Protein AF-A0A2P2C7N7-F1 (afdb_monomer_lite)

InterPro domains:
  IPR029058 Alpha/Beta hydrolase fold [G3DSA:3.40.50.1820] (1-76)
  IPR029058 Alpha/Beta hydrolase fold [SSF53474] (6-68)
  IPR040841 Luciferase domain [PF17648] (173-237)
  IPR048273 Luciferase [PTHR38695] (92-248)

Foldseek 3Di:
DPLAALFFQLPAEEEEAAPAAPVDPPVVVVVVVCSCQARNLHLYQYYYDHDYPDQDPVNVVVVVVLVVLLVVLCVPPNGDDTGAFPQQAQPLDPPRHQAFDDDDFFDWDSDPVIFGQDLQADPVLLVVLVVLLCPPPQWDWDDDPPHDPPKIWIAGPAADPDCLLAPDSVRRTAKIADDRNGRKMWGFAPSNVSSSCRSRRQWHANSCDSRNGPSRTIIGHHAHDPVNSSSVSSVSVRSVCSGRVVPDDD

Structure (mmCIF, N/CA/C/O backbone):
data_AF-A0A2P2C7N7-F1
#
_entry.id   AF-A0A2P2C7N7-F1
#
loop_
_atom_site.group_PDB
_atom_site.id
_atom_site.type_symbol
_atom_site.label_atom_id
_atom_site.label_alt_id
_atom_site.label_comp_id
_atom_site.label_asym_id
_atom_site.label_entity_id
_atom_site.label_seq_id
_atom_site.pdbx_PDB_ins_code
_atom_site.Cartn_x
_atom_site.Cartn_y
_atom_site.Cartn_z
_atom_site.occupancy
_atom_site.B_iso_or_equiv
_atom_site.auth_seq_id
_atom_site.auth_comp_id
_atom_site.auth_asym_id
_atom_site.auth_atom_id
_atom_site.pdbx_PDB_model_num
ATOM 1 N N . MET A 1 1 ? 11.571 -20.506 -10.325 1.00 50.25 1 MET A N 1
ATOM 2 C CA . MET A 1 1 ? 10.974 -20.258 -8.997 1.00 50.25 1 MET A CA 1
ATOM 3 C C . MET A 1 1 ? 9.472 -20.392 -9.141 1.00 50.25 1 MET A C 1
ATOM 5 O O . MET A 1 1 ? 8.979 -19.940 -10.173 1.00 50.25 1 MET A O 1
ATOM 9 N N . PRO A 1 2 ? 8.756 -21.026 -8.198 1.00 57.78 2 PRO A N 1
ATOM 10 C CA . PRO A 1 2 ? 7.305 -20.891 -8.152 1.00 57.78 2 PRO A CA 1
ATOM 11 C C . PRO A 1 2 ? 6.973 -19.392 -8.137 1.00 57.78 2 PRO A C 1
ATOM 13 O O . PRO A 1 2 ? 7.666 -18.614 -7.487 1.00 57.78 2 PRO A O 1
ATOM 16 N N . THR A 1 3 ? 6.004 -18.969 -8.938 1.00 75.00 3 THR A N 1
ATOM 17 C CA . THR A 1 3 ? 5.521 -17.579 -8.985 1.00 75.00 3 THR A CA 1
ATOM 18 C C . THR A 1 3 ? 4.191 -17.492 -8.248 1.00 75.00 3 THR A C 1
ATOM 20 O O . THR A 1 3 ? 3.218 -16.926 -8.750 1.00 75.00 3 THR A O 1
ATOM 23 N N . GLU 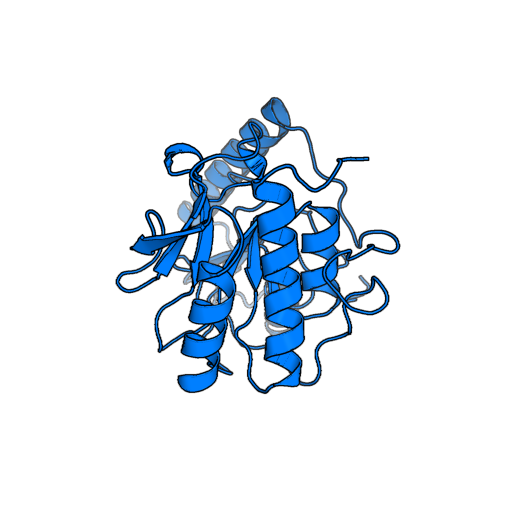A 1 4 ? 4.122 -18.160 -7.096 1.00 83.50 4 GLU A N 1
ATOM 24 C CA . GLU A 1 4 ? 2.922 -18.204 -6.273 1.00 83.50 4 GLU A CA 1
ATOM 25 C C . GLU A 1 4 ? 2.705 -16.860 -5.581 1.00 83.50 4 GLU A C 1
ATOM 27 O O . GLU A 1 4 ? 3.635 -16.092 -5.321 1.00 83.50 4 GLU A O 1
ATOM 32 N N . ARG A 1 5 ? 1.442 -16.550 -5.300 1.00 86.88 5 ARG A N 1
ATOM 33 C CA . ARG A 1 5 ? 1.078 -15.254 -4.740 1.00 86.88 5 ARG A CA 1
ATOM 34 C C . ARG A 1 5 ? 1.599 -15.114 -3.305 1.00 86.88 5 ARG A C 1
ATOM 36 O O . ARG A 1 5 ? 1.457 -16.028 -2.500 1.00 86.88 5 ARG A O 1
ATOM 43 N N . GLY A 1 6 ? 2.165 -13.956 -2.975 1.00 88.44 6 GLY A N 1
ATOM 44 C CA . GLY A 1 6 ? 2.629 -13.618 -1.625 1.00 88.44 6 GLY A CA 1
ATOM 45 C C . GLY A 1 6 ? 3.916 -14.324 -1.186 1.00 88.44 6 GLY A C 1
ATOM 46 O O . GLY A 1 6 ? 4.309 -14.207 -0.026 1.00 88.44 6 GLY A O 1
ATOM 47 N N . GLN A 1 7 ? 4.600 -15.044 -2.079 1.00 91.12 7 GLN A N 1
ATOM 48 C CA . GLN A 1 7 ? 5.797 -15.807 -1.718 1.00 91.12 7 GLN A CA 1
ATOM 49 C C . GLN A 1 7 ? 6.972 -14.926 -1.264 1.00 91.12 7 GLN A C 1
ATOM 51 O O . GLN A 1 7 ? 7.828 -15.394 -0.516 1.00 91.12 7 GLN A O 1
ATOM 56 N N . LEU A 1 8 ? 7.007 -13.660 -1.686 1.00 94.69 8 LEU A N 1
ATOM 57 C CA . LEU A 1 8 ? 8.012 -12.672 -1.286 1.00 94.69 8 LEU A CA 1
ATOM 58 C C . LEU A 1 8 ? 7.443 -11.627 -0.313 1.00 94.69 8 LEU A C 1
ATOM 60 O O . LEU A 1 8 ? 8.024 -10.555 -0.149 1.00 94.69 8 LEU A O 1
ATOM 64 N N . ALA A 1 9 ? 6.317 -11.918 0.346 1.00 93.44 9 ALA A N 1
ATOM 65 C CA . ALA A 1 9 ? 5.764 -11.026 1.358 1.00 93.44 9 ALA A CA 1
ATOM 66 C C . ALA A 1 9 ? 6.809 -10.681 2.431 1.00 93.44 9 ALA A C 1
ATOM 68 O O . ALA A 1 9 ? 7.601 -11.535 2.837 1.00 93.44 9 ALA A O 1
ATOM 69 N N . ASN A 1 10 ? 6.820 -9.420 2.871 1.00 93.44 10 ASN A N 1
ATOM 70 C CA . ASN A 1 10 ? 7.780 -8.869 3.839 1.00 93.44 10 ASN A CA 1
ATOM 71 C C . ASN A 1 10 ? 9.263 -8.957 3.431 1.00 93.44 10 ASN A C 1
ATOM 73 O O . ASN A 1 10 ? 10.132 -8.706 4.267 1.00 93.44 10 ASN A O 1
ATOM 77 N N . LEU A 1 11 ? 9.573 -9.288 2.173 1.00 95.94 11 LEU A N 1
ATOM 78 C CA . LEU A 1 11 ? 10.929 -9.250 1.633 1.00 95.94 11 LEU A CA 1
ATOM 79 C C . LEU A 1 11 ? 11.073 -8.038 0.709 1.00 95.94 11 LEU A C 1
ATOM 81 O O . LEU A 1 11 ? 10.625 -8.112 -0.436 1.00 95.94 11 LEU A O 1
ATOM 85 N N . PRO A 1 12 ? 11.677 -6.926 1.166 1.00 97.56 12 PRO A N 1
ATOM 86 C CA . PRO A 1 12 ? 11.924 -5.794 0.292 1.00 97.56 12 PRO A CA 1
ATOM 87 C C . PRO A 1 12 ? 12.829 -6.165 -0.880 1.00 97.56 12 PRO A C 1
ATOM 89 O O . PRO A 1 12 ? 13.855 -6.822 -0.693 1.00 97.56 12 PRO A O 1
ATOM 92 N N . VAL A 1 13 ? 12.469 -5.704 -2.075 1.00 98.00 13 VAL A N 1
ATOM 93 C CA . VAL A 1 13 ? 13.192 -5.973 -3.322 1.00 98.00 13 VAL A CA 1
ATOM 94 C C . VAL A 1 13 ? 13.498 -4.658 -4.031 1.00 98.00 13 VAL A C 1
ATOM 96 O O . VAL A 1 13 ? 12.669 -3.750 -4.069 1.00 98.00 13 VAL A O 1
ATOM 99 N N . PHE A 1 14 ? 14.688 -4.574 -4.616 1.00 98.19 14 PHE A N 1
ATOM 100 C CA . PHE A 1 14 ? 15.034 -3.559 -5.601 1.00 98.19 14 PHE A CA 1
ATOM 101 C C . PHE A 1 14 ? 15.128 -4.221 -6.978 1.00 98.19 14 PHE A C 1
ATOM 103 O O . PHE A 1 14 ? 15.785 -5.254 -7.119 1.00 98.19 14 PHE A O 1
ATOM 110 N N . VAL A 1 15 ? 14.480 -3.644 -7.988 1.00 97.50 15 VAL A N 1
ATOM 111 C CA . VAL A 1 15 ? 14.564 -4.113 -9.377 1.00 97.50 15 VAL A CA 1
ATOM 112 C C . VAL A 1 15 ? 14.801 -2.941 -10.320 1.00 97.50 15 VAL A C 1
ATOM 114 O O . VAL A 1 15 ? 14.087 -1.944 -10.277 1.00 97.50 15 VAL A O 1
ATOM 117 N N . ALA A 1 16 ? 15.783 -3.081 -11.207 1.00 96.25 16 ALA A N 1
ATOM 118 C CA . ALA A 1 16 ? 16.066 -2.119 -12.263 1.00 96.25 16 ALA A CA 1
ATOM 119 C C . ALA A 1 16 ? 16.098 -2.824 -13.623 1.00 96.25 16 ALA A C 1
ATOM 121 O O . ALA A 1 16 ? 16.632 -3.929 -13.736 1.00 96.25 16 ALA A O 1
ATOM 122 N N . GLN A 1 17 ? 15.515 -2.197 -14.646 1.00 95.50 17 GLN A N 1
ATOM 123 C CA . GLN A 1 17 ? 15.512 -2.696 -16.024 1.00 95.50 17 GLN A CA 1
ATOM 124 C C . GLN A 1 17 ? 15.821 -1.570 -17.019 1.00 95.50 17 GLN A C 1
ATOM 126 O O . GLN A 1 17 ? 15.301 -0.462 -16.886 1.00 95.50 17 GLN A O 1
ATOM 131 N N . GLY A 1 18 ? 16.639 -1.866 -18.032 1.00 94.62 18 GLY A N 1
ATOM 132 C CA . GLY A 1 18 ? 16.812 -1.006 -19.205 1.00 94.62 18 GLY A CA 1
ATOM 133 C C . GLY A 1 18 ? 15.747 -1.308 -20.261 1.00 94.62 18 GLY A C 1
ATOM 134 O O . GLY A 1 18 ? 15.494 -2.474 -20.566 1.00 94.62 18 GLY A O 1
ATOM 135 N N . ASP A 1 19 ? 15.112 -0.281 -20.827 1.00 91.12 19 ASP A N 1
ATOM 136 C CA . ASP A 1 19 ? 14.004 -0.469 -21.782 1.00 91.12 19 ASP A CA 1
ATOM 137 C C . ASP A 1 19 ? 14.443 -1.086 -23.125 1.00 91.12 19 ASP A C 1
ATOM 139 O O . ASP A 1 19 ? 13.667 -1.788 -23.772 1.00 91.12 19 ASP A O 1
ATOM 143 N N . GLY A 1 20 ? 15.693 -0.857 -23.525 1.00 92.69 20 GLY A N 1
ATOM 144 C CA . GLY A 1 20 ? 16.347 -1.402 -24.717 1.00 92.69 20 GLY A CA 1
ATOM 145 C C . GLY A 1 20 ? 17.310 -2.553 -24.418 1.00 92.69 20 GLY A C 1
ATOM 146 O O . GLY A 1 20 ? 18.262 -2.767 -25.170 1.00 92.69 20 GLY A O 1
ATOM 147 N N . ASP A 1 21 ? 17.134 -3.265 -23.299 1.00 94.06 21 ASP A N 1
ATOM 148 C CA . ASP A 1 21 ? 17.899 -4.487 -23.046 1.00 94.06 21 ASP A CA 1
ATOM 149 C C . ASP A 1 21 ? 17.463 -5.574 -24.043 1.00 94.06 21 ASP A C 1
ATOM 151 O O . ASP A 1 21 ? 16.308 -6.003 -24.078 1.00 94.06 21 ASP A O 1
ATOM 155 N N . HIS A 1 22 ? 18.408 -5.990 -24.885 1.00 93.50 22 HIS A N 1
ATOM 156 C CA . HIS A 1 22 ? 18.244 -7.069 -25.860 1.00 93.50 22 HIS A CA 1
ATOM 157 C C . HIS A 1 22 ? 19.109 -8.295 -25.533 1.00 93.50 22 HIS A C 1
ATOM 159 O O . HIS A 1 22 ? 19.109 -9.264 -26.290 1.00 93.50 22 HIS A O 1
ATOM 165 N N . VAL A 1 23 ? 19.856 -8.254 -24.426 1.00 97.00 23 VAL A N 1
ATOM 166 C CA . VAL A 1 23 ? 20.654 -9.380 -23.928 1.00 97.00 23 VAL A CA 1
ATOM 167 C C . VAL A 1 23 ? 19.755 -10.329 -23.143 1.00 97.00 23 VAL A C 1
ATOM 169 O O . VAL A 1 23 ? 19.813 -11.542 -23.346 1.00 97.00 23 VAL A O 1
ATOM 172 N N . ILE A 1 24 ? 18.891 -9.788 -22.278 1.00 94.12 24 ILE A N 1
ATOM 173 C CA . ILE A 1 24 ? 17.856 -10.570 -21.597 1.00 94.12 24 ILE A CA 1
ATOM 174 C C . ILE A 1 24 ? 16.578 -10.550 -22.451 1.00 94.12 24 ILE A C 1
ATOM 176 O O . ILE A 1 24 ? 16.119 -9.473 -22.830 1.00 94.12 24 ILE A O 1
ATOM 180 N N . PRO A 1 25 ? 15.947 -11.708 -22.733 1.00 95.12 25 PRO A N 1
ATOM 181 C CA . PRO A 1 25 ? 14.667 -11.747 -23.432 1.00 95.12 25 PRO A CA 1
ATOM 182 C C . PRO A 1 25 ? 13.610 -10.854 -22.767 1.00 95.12 25 PRO A C 1
ATOM 184 O O . PRO A 1 25 ? 13.342 -10.987 -21.569 1.00 95.12 25 PRO A O 1
ATOM 187 N N . ARG A 1 26 ? 12.963 -9.982 -23.556 1.00 93.38 26 ARG A N 1
ATOM 188 C CA . ARG A 1 26 ? 11.938 -9.027 -23.084 1.00 93.38 26 ARG A CA 1
ATOM 189 C C . ARG A 1 26 ? 10.829 -9.707 -22.279 1.00 93.38 26 ARG A C 1
ATOM 191 O O . ARG A 1 26 ? 10.439 -9.205 -21.231 1.00 93.38 26 ARG A O 1
ATOM 198 N N . GLU A 1 27 ? 10.411 -10.900 -22.697 1.00 95.12 27 GLU A N 1
ATOM 199 C CA . GLU A 1 27 ? 9.411 -11.706 -21.989 1.00 95.12 27 GLU A CA 1
ATOM 200 C C . GLU A 1 27 ? 9.820 -12.073 -20.550 1.00 95.12 27 GLU A C 1
ATOM 202 O O . GLU A 1 27 ? 8.973 -12.127 -19.661 1.00 95.12 27 GLU A O 1
ATOM 207 N N . LEU A 1 28 ? 11.110 -12.304 -20.283 1.00 94.81 28 LEU A N 1
ATOM 208 C CA . LEU A 1 28 ? 11.602 -12.623 -18.941 1.00 94.81 28 LEU A CA 1
ATOM 209 C C . LEU A 1 28 ? 11.685 -11.369 -18.071 1.00 94.81 28 LEU A C 1
ATOM 211 O O . LEU A 1 28 ? 11.365 -11.428 -16.879 1.00 94.81 28 LEU A O 1
ATOM 215 N N . LEU A 1 29 ? 12.075 -10.240 -18.671 1.00 95.00 29 LEU A N 1
ATOM 216 C CA . LEU A 1 29 ? 12.072 -8.939 -18.008 1.00 95.00 29 LEU A CA 1
ATOM 217 C C . LEU A 1 29 ? 10.648 -8.554 -17.592 1.00 95.00 29 LEU A C 1
ATOM 219 O O . LEU A 1 29 ? 10.429 -8.255 -16.418 1.00 95.00 29 LEU A O 1
ATOM 223 N N . ASP A 1 30 ? 9.675 -8.644 -18.503 1.00 95.00 30 ASP A N 1
ATOM 224 C CA . ASP A 1 30 ? 8.268 -8.335 -18.215 1.00 95.00 30 ASP A CA 1
ATOM 225 C C . ASP A 1 30 ? 7.679 -9.269 -17.163 1.00 95.00 30 ASP A C 1
ATOM 227 O O . ASP A 1 30 ? 7.128 -8.806 -16.170 1.00 95.00 30 ASP A O 1
ATOM 231 N N . ARG A 1 31 ? 7.889 -10.584 -17.288 1.00 95.44 31 ARG A N 1
ATOM 232 C CA . ARG A 1 31 ? 7.395 -11.536 -16.283 1.00 95.44 31 ARG A CA 1
ATOM 233 C C . ARG A 1 31 ? 7.953 -11.272 -14.888 1.00 95.44 31 ARG A C 1
ATOM 235 O O . ARG A 1 31 ? 7.227 -11.415 -13.907 1.00 95.44 31 ARG A O 1
ATOM 242 N N . THR A 1 32 ? 9.234 -10.921 -14.784 1.00 95.50 32 THR A N 1
ATOM 243 C CA . THR A 1 32 ? 9.860 -10.591 -13.494 1.00 95.50 32 THR A CA 1
ATOM 244 C C . THR A 1 32 ? 9.288 -9.295 -12.934 1.00 95.50 32 THR A C 1
ATOM 246 O O . THR A 1 32 ? 8.953 -9.232 -11.752 1.00 95.50 32 THR A O 1
ATOM 249 N N . TRP A 1 33 ? 9.140 -8.285 -13.791 1.00 96.25 33 TRP A N 1
ATOM 250 C CA . TRP A 1 33 ? 8.572 -6.985 -13.451 1.00 96.25 33 TRP A CA 1
ATOM 251 C C . TRP A 1 33 ? 7.144 -7.121 -12.912 1.00 96.25 33 TRP A C 1
ATOM 253 O O . TRP A 1 33 ? 6.867 -6.701 -11.789 1.00 96.25 33 TRP A O 1
ATOM 263 N N . ASP A 1 34 ? 6.274 -7.799 -13.659 1.00 94.94 34 ASP A N 1
ATOM 264 C CA . ASP A 1 34 ? 4.867 -8.001 -13.311 1.00 94.94 34 ASP A CA 1
ATOM 265 C C . ASP A 1 34 ? 4.702 -8.849 -12.048 1.00 94.94 34 ASP A C 1
ATOM 267 O O . ASP A 1 34 ? 3.822 -8.600 -11.221 1.00 94.94 34 ASP A O 1
ATOM 271 N N . TYR A 1 35 ? 5.564 -9.850 -11.858 1.00 95.69 35 TYR A N 1
ATOM 272 C CA . TYR A 1 35 ? 5.542 -10.658 -10.647 1.00 95.69 35 TYR A CA 1
ATOM 273 C C . TYR A 1 35 ? 5.940 -9.837 -9.415 1.00 95.69 35 TYR A C 1
ATOM 275 O O . TYR A 1 35 ? 5.206 -9.835 -8.422 1.00 95.69 35 TYR A O 1
ATOM 283 N N . LEU A 1 36 ? 7.065 -9.115 -9.471 1.00 96.62 36 LEU A N 1
ATOM 284 C CA . LEU A 1 36 ? 7.557 -8.312 -8.347 1.00 96.62 36 LEU A CA 1
ATOM 285 C C . LEU A 1 36 ? 6.589 -7.180 -7.989 1.00 96.62 36 LEU A C 1
ATOM 287 O O . LEU A 1 36 ? 6.270 -6.995 -6.817 1.00 96.62 36 LEU A O 1
ATOM 291 N N . LEU A 1 37 ? 6.043 -6.493 -8.992 1.00 95.19 37 LEU A N 1
ATOM 292 C CA . LEU A 1 37 ? 5.087 -5.404 -8.797 1.00 95.19 37 LEU A CA 1
ATOM 293 C C . LEU A 1 37 ? 3.633 -5.867 -8.643 1.00 95.19 37 LEU A C 1
ATOM 295 O O . LEU A 1 37 ? 2.740 -5.039 -8.516 1.00 95.19 37 LEU A O 1
ATOM 299 N N . GLY A 1 38 ? 3.366 -7.165 -8.640 1.00 93.06 38 GLY A N 1
ATOM 300 C CA . GLY A 1 38 ? 2.012 -7.688 -8.527 1.00 93.06 38 GLY A CA 1
ATOM 301 C C . GLY A 1 38 ? 1.945 -8.822 -7.525 1.00 93.06 38 GLY A C 1
ATOM 302 O O . GLY A 1 38 ? 1.868 -8.617 -6.314 1.00 93.06 38 GLY A O 1
ATOM 303 N N . ALA A 1 39 ? 1.937 -10.045 -8.047 1.00 92.31 39 ALA A N 1
ATOM 304 C CA . ALA A 1 39 ? 1.582 -11.227 -7.274 1.00 92.31 39 ALA A CA 1
ATOM 305 C C . ALA A 1 39 ? 2.595 -11.597 -6.178 1.00 92.31 39 ALA A C 1
ATOM 307 O O . ALA A 1 39 ? 2.207 -12.280 -5.235 1.00 92.31 39 ALA A O 1
ATOM 308 N N . SER A 1 40 ? 3.858 -11.171 -6.257 1.00 94.81 40 SER A N 1
ATOM 309 C CA . SER A 1 40 ? 4.901 -11.615 -5.320 1.00 94.81 40 SER A CA 1
ATOM 310 C C . SER A 1 40 ? 4.643 -11.223 -3.861 1.00 94.81 40 SER A C 1
ATOM 312 O O . SER A 1 40 ? 5.079 -11.932 -2.954 1.00 94.81 40 SER A O 1
ATOM 314 N N . GLY A 1 41 ? 3.942 -10.108 -3.627 1.00 94.62 41 GLY A N 1
ATOM 315 C CA . GLY A 1 41 ? 3.792 -9.499 -2.304 1.00 94.62 41 GLY A CA 1
ATOM 316 C C . GLY A 1 41 ? 5.048 -8.788 -1.784 1.00 94.62 41 GLY A C 1
ATOM 317 O O . GLY A 1 41 ? 5.052 -8.379 -0.627 1.00 94.62 41 GLY A O 1
ATOM 318 N N . ALA A 1 42 ? 6.102 -8.633 -2.592 1.00 96.75 42 ALA A N 1
ATOM 319 C CA . ALA A 1 42 ? 7.314 -7.921 -2.192 1.00 96.75 42 ALA A CA 1
ATOM 320 C C . ALA A 1 42 ? 7.097 -6.394 -2.146 1.00 96.75 42 ALA A C 1
ATOM 322 O O . ALA A 1 42 ? 6.596 -5.822 -3.123 1.00 96.75 42 ALA A O 1
ATOM 323 N N . PRO A 1 43 ? 7.544 -5.699 -1.080 1.00 97.44 43 PRO A N 1
ATOM 324 C CA . PRO A 1 43 ? 7.779 -4.257 -1.108 1.00 97.44 43 PRO A CA 1
ATOM 325 C C . PRO A 1 43 ? 8.865 -3.939 -2.143 1.00 97.44 43 PRO A C 1
ATOM 327 O O . PRO A 1 43 ? 10.059 -4.092 -1.882 1.00 97.44 43 PRO A O 1
ATOM 330 N N . THR A 1 44 ? 8.450 -3.576 -3.355 1.00 98.12 44 THR A N 1
ATOM 331 C CA . THR A 1 44 ? 9.362 -3.474 -4.500 1.00 98.12 44 THR A CA 1
ATOM 332 C C . THR A 1 44 ? 9.623 -2.021 -4.856 1.00 98.12 44 THR A C 1
ATOM 334 O O . THR A 1 44 ? 8.717 -1.336 -5.327 1.00 98.12 44 THR A O 1
ATOM 337 N N . VAL A 1 45 ? 10.868 -1.574 -4.690 1.00 97.94 45 VAL A N 1
ATOM 338 C CA . VAL A 1 45 ? 11.368 -0.348 -5.322 1.00 97.94 45 VAL A CA 1
ATOM 339 C C . VAL A 1 45 ? 11.809 -0.713 -6.733 1.00 97.94 45 VAL A C 1
ATOM 341 O O . VAL A 1 45 ? 12.658 -1.585 -6.917 1.00 97.94 45 VAL A O 1
ATOM 344 N N . ALA A 1 46 ? 11.185 -0.087 -7.725 1.00 96.69 46 ALA A N 1
ATOM 345 C CA . ALA A 1 46 ? 11.382 -0.421 -9.124 1.00 96.69 46 ALA A CA 1
ATOM 346 C C . ALA A 1 46 ? 11.875 0.782 -9.924 1.00 96.69 46 ALA A C 1
ATOM 348 O O . ALA A 1 46 ? 11.476 1.917 -9.673 1.00 96.69 46 ALA A O 1
ATOM 349 N N . GLN A 1 47 ? 12.717 0.506 -10.914 1.00 94.88 47 GLN A N 1
ATOM 350 C CA . GLN A 1 47 ? 13.284 1.507 -11.799 1.00 94.88 47 GLN A CA 1
ATOM 351 C C . GLN A 1 47 ? 13.294 1.002 -13.243 1.00 94.88 47 GLN A C 1
ATOM 353 O O . GLN A 1 47 ? 13.724 -0.119 -13.524 1.00 94.88 47 GLN A O 1
ATOM 358 N N . ARG A 1 48 ? 12.857 1.858 -14.166 1.00 92.44 48 ARG A N 1
ATOM 359 C CA . ARG A 1 48 ? 13.076 1.697 -15.606 1.00 92.44 48 ARG A CA 1
ATOM 360 C C . ARG A 1 48 ? 13.816 2.906 -16.138 1.00 92.44 48 ARG A C 1
ATOM 362 O O . ARG A 1 48 ? 13.509 4.030 -15.744 1.00 92.44 48 ARG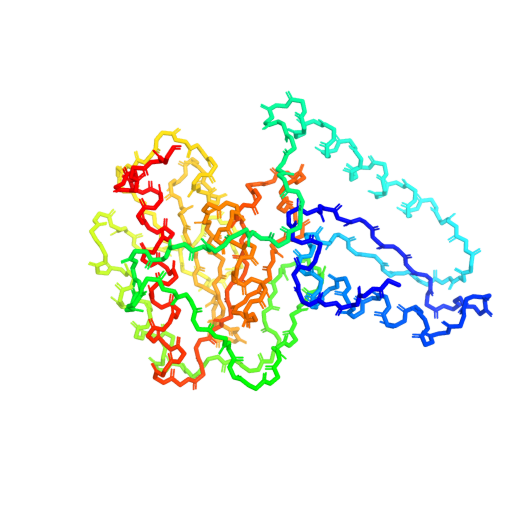 A O 1
ATOM 369 N N . GLN A 1 49 ? 14.797 2.660 -16.995 1.00 88.88 49 GLN A N 1
ATOM 370 C CA . GLN A 1 49 ? 15.570 3.719 -17.629 1.00 88.88 49 GLN A CA 1
ATOM 371 C C . GLN A 1 49 ? 15.741 3.466 -19.129 1.00 88.88 49 GLN A C 1
ATOM 373 O O . GLN A 1 49 ? 15.874 2.309 -19.549 1.00 88.88 49 GLN A O 1
ATOM 378 N N . PRO A 1 50 ? 15.857 4.541 -19.931 1.00 86.44 50 PRO A N 1
ATOM 379 C CA . PRO A 1 50 ? 16.392 4.438 -21.279 1.00 86.44 50 PRO A CA 1
ATOM 380 C C . PRO A 1 50 ? 17.797 3.823 -21.246 1.00 86.44 50 PRO A C 1
ATOM 382 O O . PRO A 1 50 ? 18.642 4.216 -20.444 1.00 86.44 50 PRO A O 1
ATOM 385 N N . GLY A 1 51 ? 18.068 2.864 -22.128 1.00 86.38 51 GLY A N 1
ATOM 386 C CA . GLY A 1 51 ? 19.341 2.141 -22.150 1.00 86.38 51 GLY A CA 1
ATOM 387 C C . GLY A 1 51 ? 19.150 0.652 -22.393 1.00 86.38 51 GLY A C 1
ATOM 388 O O . GLY A 1 51 ? 18.038 0.212 -22.649 1.00 86.38 51 GLY A O 1
ATOM 389 N N . GLY A 1 52 ? 20.235 -0.114 -22.339 1.00 90.75 52 GLY A N 1
ATOM 390 C CA . GLY A 1 52 ? 20.246 -1.548 -22.597 1.00 90.75 52 GLY A CA 1
ATOM 391 C C . GLY A 1 52 ? 20.746 -2.332 -21.391 1.00 90.75 52 GLY A C 1
ATOM 392 O O . GLY A 1 52 ? 20.349 -2.080 -20.256 1.00 90.75 52 GLY A O 1
ATOM 393 N N . HIS A 1 53 ? 21.646 -3.276 -21.645 1.00 94.00 53 HIS A N 1
ATOM 394 C CA . HIS A 1 53 ? 22.189 -4.187 -20.645 1.00 94.00 53 HIS A CA 1
ATOM 395 C C . HIS A 1 53 ? 23.376 -3.581 -19.869 1.00 94.00 53 HIS A C 1
ATOM 397 O O . HIS A 1 53 ? 24.507 -4.063 -19.957 1.00 94.00 53 HIS A O 1
ATOM 403 N N . GLN A 1 54 ? 23.142 -2.490 -19.134 1.00 92.88 54 GLN A N 1
ATOM 404 C CA . GLN A 1 54 ? 24.172 -1.821 -18.331 1.00 92.88 54 GLN A CA 1
ATOM 405 C C . GLN A 1 54 ? 23.642 -1.284 -16.996 1.00 92.88 54 GLN A C 1
ATOM 407 O O . GLN A 1 54 ? 22.458 -0.987 -16.855 1.00 92.88 54 GLN A O 1
ATOM 412 N N . LEU A 1 55 ? 24.548 -1.079 -16.034 1.00 93.56 55 LEU A N 1
ATOM 413 C CA . LEU A 1 55 ? 24.281 -0.291 -14.830 1.00 93.56 55 LEU A CA 1
ATOM 414 C C . LEU A 1 55 ? 24.682 1.165 -15.085 1.00 93.56 55 LEU A C 1
ATOM 416 O O . LEU A 1 55 ? 25.864 1.473 -15.234 1.00 93.56 55 LEU A O 1
ATOM 420 N N . THR A 1 56 ? 23.698 2.057 -15.159 1.00 93.88 56 THR A N 1
ATOM 421 C CA . THR A 1 56 ? 23.934 3.504 -15.247 1.00 93.88 56 THR A CA 1
ATOM 422 C C . THR A 1 56 ? 24.346 4.059 -13.881 1.00 93.88 56 THR A C 1
ATOM 424 O O . THR A 1 56 ? 24.101 3.433 -12.847 1.00 93.88 56 THR A O 1
ATOM 427 N N . ALA A 1 57 ? 24.957 5.248 -13.864 1.00 94.31 57 ALA A N 1
ATOM 428 C CA . ALA A 1 57 ? 25.288 5.934 -12.613 1.00 94.31 57 ALA A CA 1
ATOM 429 C C . ALA A 1 57 ? 24.041 6.134 -11.734 1.00 94.31 57 ALA A C 1
ATOM 431 O O . ALA A 1 57 ? 24.094 5.861 -10.538 1.00 94.31 57 ALA A O 1
ATOM 432 N N . ASP A 1 58 ? 22.913 6.501 -12.345 1.00 93.56 58 ASP A N 1
ATOM 433 C CA . ASP A 1 58 ? 21.632 6.692 -11.661 1.00 93.56 58 ASP A CA 1
ATOM 434 C C . ASP A 1 58 ? 21.118 5.390 -11.030 1.00 93.56 58 ASP A C 1
ATOM 436 O O . ASP A 1 58 ? 20.702 5.388 -9.875 1.00 93.56 58 ASP A O 1
ATOM 440 N N . THR A 1 59 ? 21.199 4.254 -11.737 1.00 95.31 59 THR A N 1
ATOM 441 C CA . THR A 1 59 ? 20.807 2.949 -11.170 1.00 95.31 59 THR A CA 1
ATOM 442 C C . THR A 1 59 ? 21.696 2.558 -9.993 1.00 95.31 59 THR A C 1
ATOM 444 O O . THR A 1 59 ? 21.210 2.055 -8.981 1.00 95.31 59 THR A O 1
ATOM 447 N N . VAL A 1 60 ? 23.009 2.788 -10.103 1.00 96.69 60 VAL A N 1
ATOM 448 C CA . VAL A 1 60 ? 23.956 2.498 -9.015 1.00 96.69 60 VAL A CA 1
ATOM 449 C C . VAL A 1 60 ? 23.696 3.402 -7.809 1.00 96.69 60 VAL A C 1
ATOM 451 O O . VAL A 1 60 ? 23.762 2.930 -6.674 1.00 96.69 60 VAL A O 1
ATOM 454 N N . HIS A 1 61 ? 23.375 4.674 -8.041 1.00 97.25 61 HIS A N 1
ATOM 45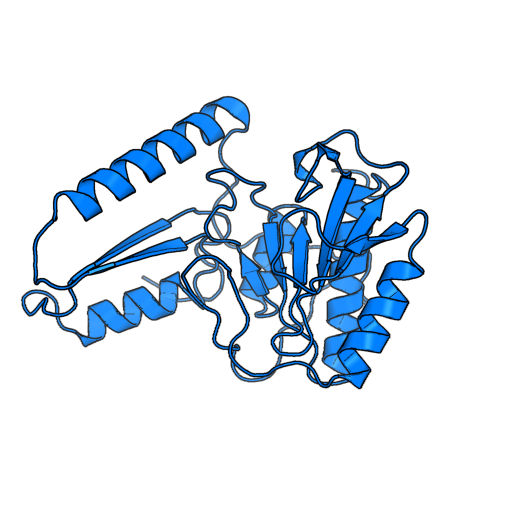5 C CA . HIS A 1 61 ? 23.049 5.628 -6.988 1.00 97.25 61 HIS A CA 1
ATOM 456 C C . HIS A 1 61 ? 21.784 5.219 -6.222 1.00 97.25 61 HIS A C 1
ATOM 458 O O . HIS A 1 61 ? 21.840 5.054 -5.005 1.00 97.25 61 HIS A O 1
ATOM 464 N N . GLU A 1 62 ? 20.687 4.951 -6.933 1.00 95.75 62 GLU A N 1
ATOM 465 C CA . GLU A 1 62 ? 19.406 4.527 -6.346 1.00 95.75 62 GLU A CA 1
ATOM 466 C C . GLU A 1 62 ? 19.520 3.196 -5.591 1.00 95.75 62 GLU A C 1
ATOM 468 O O . GLU A 1 62 ? 18.992 3.043 -4.486 1.00 95.75 62 GLU A O 1
ATOM 473 N N . LEU A 1 63 ? 20.272 2.234 -6.139 1.00 97.56 63 LEU A N 1
ATOM 474 C CA . LEU A 1 63 ? 20.576 0.989 -5.436 1.00 97.56 63 LEU A CA 1
ATOM 475 C C . LEU A 1 63 ? 21.358 1.260 -4.141 1.00 97.56 63 LEU A C 1
ATOM 477 O O . LEU A 1 63 ? 21.048 0.678 -3.101 1.00 97.56 63 LEU A O 1
ATOM 481 N N . GLY A 1 64 ? 22.354 2.147 -4.189 1.00 98.44 64 GLY A N 1
ATOM 482 C CA . GLY A 1 64 ? 23.131 2.557 -3.021 1.00 98.44 64 GLY A CA 1
ATOM 483 C C . GLY A 1 64 ? 22.260 3.188 -1.934 1.00 98.44 64 GLY A C 1
ATOM 484 O O . GLY A 1 64 ? 22.350 2.793 -0.768 1.00 98.44 64 GLY A O 1
ATOM 485 N N . GLU A 1 65 ? 21.364 4.104 -2.306 1.00 98.00 65 GLU A N 1
ATOM 486 C CA . GLU A 1 65 ? 20.400 4.688 -1.373 1.00 98.00 65 GLU A CA 1
ATOM 487 C C . GLU A 1 65 ? 19.461 3.635 -0.787 1.00 98.00 65 GLU A C 1
ATOM 489 O O . GLU A 1 65 ? 19.205 3.630 0.421 1.00 98.00 65 GLU A O 1
ATOM 494 N N . TRP A 1 66 ? 18.933 2.733 -1.614 1.00 98.12 66 TRP A N 1
ATOM 495 C CA . TRP A 1 66 ? 18.053 1.664 -1.153 1.00 98.12 66 TRP A CA 1
ATOM 496 C C . TRP A 1 66 ? 18.749 0.761 -0.125 1.00 98.12 66 TRP A C 1
ATOM 498 O O . TRP A 1 66 ? 18.173 0.489 0.933 1.00 98.12 66 TRP A O 1
ATOM 508 N N . ILE A 1 67 ? 20.002 0.363 -0.386 1.00 98.38 67 ILE A N 1
ATOM 509 C CA . ILE A 1 67 ? 20.818 -0.430 0.545 1.00 98.38 67 ILE A CA 1
ATOM 510 C C . ILE A 1 67 ? 21.019 0.332 1.857 1.00 98.38 67 ILE A C 1
ATOM 512 O O . ILE A 1 67 ? 20.780 -0.234 2.924 1.00 98.38 67 ILE A O 1
ATOM 516 N N . ALA A 1 68 ? 21.413 1.608 1.797 1.00 98.38 68 ALA A N 1
ATOM 517 C CA . ALA A 1 68 ? 21.662 2.419 2.988 1.00 98.38 68 ALA A CA 1
ATOM 518 C C . ALA A 1 68 ? 20.420 2.509 3.890 1.00 98.38 68 ALA A C 1
ATOM 520 O O . ALA A 1 68 ? 20.505 2.292 5.100 1.00 98.38 68 ALA A O 1
ATOM 521 N N . HIS A 1 69 ? 19.250 2.751 3.298 1.00 98.00 69 HIS A N 1
ATOM 522 C CA . HIS A 1 69 ? 17.990 2.780 4.035 1.00 98.00 69 HIS A CA 1
ATOM 523 C C . HIS A 1 69 ? 17.629 1.420 4.627 1.00 98.00 69 HIS A C 1
ATOM 525 O O . HIS A 1 69 ? 17.273 1.337 5.802 1.00 98.00 69 HIS A O 1
ATOM 531 N N . ARG A 1 70 ? 17.764 0.342 3.845 1.00 96.88 70 ARG A N 1
ATOM 532 C CA . ARG A 1 70 ? 17.453 -1.004 4.326 1.00 96.88 70 ARG A CA 1
ATOM 533 C C . ARG A 1 70 ? 18.364 -1.419 5.482 1.00 96.88 70 ARG A C 1
ATOM 535 O O . ARG A 1 70 ? 17.856 -1.983 6.446 1.00 96.88 70 ARG A O 1
ATOM 542 N N . LEU A 1 71 ? 19.663 -1.124 5.415 1.00 97.69 71 LEU A N 1
ATOM 543 C CA . LEU A 1 71 ? 20.607 -1.378 6.510 1.00 97.69 71 LEU A CA 1
ATOM 544 C C . LEU A 1 71 ? 20.200 -0.614 7.771 1.00 97.69 71 LEU A C 1
ATOM 546 O O . LEU A 1 71 ? 19.982 -1.229 8.811 1.00 97.69 71 LEU A O 1
ATOM 550 N N . ALA A 1 72 ? 19.974 0.697 7.649 1.00 97.62 72 ALA A N 1
ATOM 551 C CA . ALA A 1 72 ? 19.548 1.525 8.774 1.00 97.62 72 ALA A CA 1
ATOM 552 C C . ALA A 1 72 ? 18.243 1.023 9.417 1.00 97.62 72 ALA A C 1
ATOM 554 O O . ALA A 1 72 ? 18.080 1.102 10.634 1.00 97.62 72 ALA A O 1
ATOM 555 N N . TYR A 1 73 ? 17.315 0.497 8.615 1.00 95.88 73 TYR A N 1
ATOM 556 C CA . TYR A 1 73 ? 16.084 -0.103 9.116 1.00 95.88 73 TYR A CA 1
ATOM 557 C C . TYR A 1 73 ? 16.340 -1.407 9.877 1.00 95.88 73 TYR A C 1
ATOM 559 O O . TYR A 1 73 ? 15.825 -1.573 10.982 1.00 95.88 73 TYR A O 1
ATOM 567 N N . VAL A 1 74 ? 17.122 -2.333 9.307 1.00 95.94 74 VAL A N 1
ATOM 568 C CA . VAL A 1 74 ? 17.450 -3.615 9.959 1.00 95.94 74 VAL A CA 1
ATOM 569 C C . VAL A 1 74 ? 18.155 -3.388 11.287 1.00 95.94 74 VAL A C 1
ATOM 571 O O . VAL A 1 74 ? 17.803 -4.039 12.265 1.00 95.94 74 VAL A O 1
ATOM 574 N N . ASP A 1 75 ? 19.088 -2.443 11.344 1.00 97.00 75 ASP A N 1
ATOM 575 C CA . ASP A 1 75 ? 19.832 -2.146 12.567 1.00 97.00 75 ASP A CA 1
ATOM 576 C C . ASP A 1 75 ? 18.918 -1.644 13.695 1.00 97.00 75 ASP A C 1
ATOM 578 O O . ASP A 1 75 ? 19.151 -1.937 14.866 1.00 97.00 75 ASP A O 1
ATOM 582 N N . ARG A 1 76 ? 17.853 -0.905 13.353 1.00 95.31 76 ARG A N 1
ATOM 583 C CA . ARG A 1 76 ? 16.912 -0.328 14.328 1.00 95.31 76 ARG A CA 1
ATOM 584 C C . ARG A 1 76 ? 15.769 -1.262 14.714 1.00 95.31 76 ARG A C 1
ATOM 586 O O . ARG A 1 76 ? 15.319 -1.221 15.855 1.00 95.31 76 ARG A O 1
ATOM 593 N N . HIS A 1 77 ? 15.262 -2.047 13.767 1.00 93.50 77 HIS A N 1
ATOM 594 C CA . HIS A 1 77 ? 13.991 -2.770 13.908 1.00 93.50 77 HIS A CA 1
ATOM 595 C C . HIS A 1 77 ? 14.112 -4.281 13.681 1.00 93.50 77 HIS A C 1
ATOM 597 O O . HIS A 1 77 ? 13.150 -5.018 13.890 1.00 93.50 77 HIS A O 1
ATOM 603 N N . GLY A 1 78 ? 15.271 -4.756 13.227 1.00 92.50 78 GLY A N 1
ATOM 604 C CA . GLY A 1 78 ? 15.448 -6.113 12.733 1.00 92.50 78 GLY A CA 1
ATOM 605 C C . GLY A 1 78 ? 14.823 -6.338 11.352 1.00 92.50 78 GLY A C 1
ATOM 606 O O . GLY A 1 78 ? 14.304 -5.436 10.685 1.00 92.50 78 GLY A O 1
ATOM 607 N N . ALA A 1 79 ? 14.893 -7.584 10.887 1.00 88.12 79 ALA A N 1
ATOM 608 C CA . ALA A 1 79 ? 14.261 -8.011 9.646 1.00 88.12 79 ALA A CA 1
ATOM 609 C C . ALA A 1 79 ? 12.956 -8.762 9.937 1.00 88.12 79 ALA A C 1
ATOM 611 O O . ALA A 1 79 ? 12.951 -9.740 10.684 1.00 88.12 79 ALA A O 1
ATOM 612 N N . ALA A 1 80 ? 11.860 -8.332 9.304 1.00 86.38 80 ALA A N 1
ATOM 613 C CA . ALA A 1 80 ? 10.622 -9.100 9.299 1.00 86.38 80 ALA A CA 1
ATOM 614 C C . ALA A 1 80 ? 10.845 -10.460 8.622 1.00 86.38 80 ALA A C 1
ATOM 616 O O . ALA A 1 80 ? 11.645 -10.591 7.691 1.00 86.38 80 ALA A O 1
ATOM 617 N N . ARG A 1 81 ? 10.123 -11.485 9.082 1.00 87.75 81 ARG A N 1
ATOM 618 C CA . ARG A 1 81 ? 10.177 -12.808 8.463 1.00 87.75 81 ARG A CA 1
ATOM 619 C C . ARG A 1 81 ? 9.571 -12.739 7.062 1.00 87.75 81 ARG A C 1
ATOM 621 O O . ARG A 1 81 ? 8.388 -12.440 6.915 1.00 87.75 81 ARG A O 1
ATOM 628 N 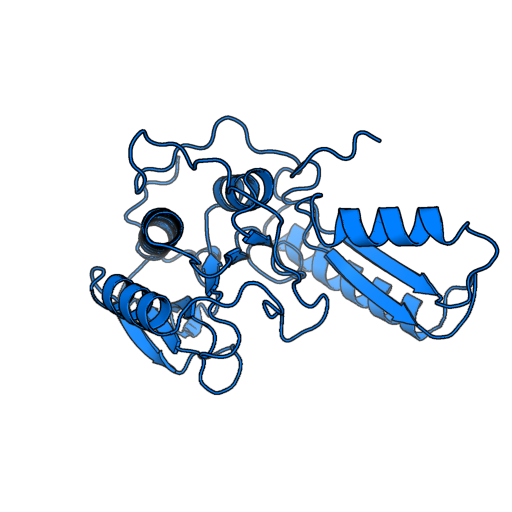N . ALA A 1 82 ? 10.392 -13.051 6.067 1.00 88.00 82 ALA A N 1
ATOM 629 C CA . ALA A 1 82 ? 9.972 -13.150 4.679 1.00 88.00 82 ALA A CA 1
ATOM 630 C C . ALA A 1 82 ? 9.089 -14.383 4.427 1.00 88.00 82 ALA A C 1
ATOM 632 O O . ALA A 1 82 ? 9.255 -15.429 5.065 1.00 88.00 82 ALA A O 1
ATOM 633 N N . GLY A 1 83 ? 8.214 -14.257 3.432 1.00 79.94 83 GLY A N 1
ATOM 634 C CA . GLY A 1 83 ? 7.345 -15.315 2.934 1.00 79.94 83 GLY A CA 1
ATOM 635 C C . GLY A 1 83 ? 5.907 -15.213 3.430 1.00 79.94 83 GLY A C 1
ATOM 636 O O . GLY A 1 83 ? 5.575 -14.409 4.303 1.00 79.94 83 GLY A O 1
ATOM 637 N N . ALA A 1 84 ? 5.046 -16.050 2.850 1.00 67.88 84 ALA A N 1
ATOM 638 C CA . ALA A 1 84 ? 3.643 -16.131 3.231 1.00 67.88 84 ALA A CA 1
ATOM 639 C C . ALA A 1 84 ? 3.510 -16.416 4.736 1.00 67.88 84 ALA A C 1
ATOM 641 O O . ALA A 1 84 ? 4.158 -17.318 5.280 1.00 67.88 84 ALA A O 1
ATOM 642 N N . ALA A 1 85 ? 2.670 -15.632 5.411 1.00 64.25 85 ALA A N 1
ATOM 643 C CA . ALA A 1 85 ? 2.397 -15.839 6.822 1.00 64.25 85 ALA A CA 1
ATOM 644 C C . ALA A 1 85 ? 1.677 -17.191 7.031 1.00 64.25 85 ALA A C 1
ATOM 646 O O . ALA A 1 85 ? 0.805 -17.549 6.234 1.00 64.25 85 ALA A O 1
ATOM 647 N N . PRO A 1 86 ? 1.992 -17.956 8.096 1.00 64.19 86 PRO A N 1
ATOM 648 C CA . PRO A 1 86 ? 1.133 -19.060 8.533 1.00 64.19 86 PRO A CA 1
ATOM 649 C C . PRO A 1 86 ? -0.279 -18.534 8.850 1.00 64.19 86 PRO A C 1
ATOM 651 O O . PRO A 1 86 ? -0.419 -17.337 9.090 1.00 64.19 86 PRO A O 1
ATOM 654 N N . LYS A 1 87 ? -1.301 -19.415 8.855 1.00 77.00 87 LYS A N 1
ATOM 655 C CA . LYS A 1 87 ? -2.740 -19.085 9.020 1.00 77.00 87 LYS A CA 1
ATOM 656 C C . LYS A 1 87 ? -2.976 -17.807 9.845 1.00 77.00 87 LYS A C 1
ATOM 658 O O . LYS A 1 87 ? -2.937 -17.837 11.074 1.00 77.00 87 LYS A O 1
ATOM 663 N N . ALA A 1 88 ? -3.200 -16.697 9.144 1.00 87.50 88 ALA A N 1
ATOM 664 C CA . ALA A 1 88 ? -3.495 -15.401 9.734 1.00 87.50 88 ALA A CA 1
ATOM 665 C C . ALA A 1 88 ? -4.909 -15.406 10.327 1.00 87.50 88 ALA A C 1
ATOM 667 O O . ALA A 1 88 ? -5.836 -15.908 9.694 1.00 87.50 88 ALA A O 1
ATOM 668 N N . HIS A 1 89 ? -5.072 -14.826 11.517 1.00 91.81 89 HIS A N 1
ATOM 669 C CA . HIS A 1 89 ? -6.369 -14.705 12.178 1.00 91.81 89 HIS A CA 1
ATOM 670 C C . HIS A 1 89 ? -6.833 -13.245 12.207 1.00 91.81 89 HIS A C 1
ATOM 672 O O . HIS A 1 89 ? -6.173 -12.380 12.786 1.00 91.81 89 HIS A O 1
ATOM 678 N N . TRP A 1 90 ? -7.998 -12.991 11.620 1.00 95.06 90 TRP A N 1
ATOM 679 C CA . TRP A 1 90 ? -8.581 -11.672 11.403 1.00 95.06 90 TRP A CA 1
ATOM 680 C C . TRP A 1 90 ? -9.758 -11.428 12.345 1.00 95.06 90 TRP A C 1
ATOM 682 O O . TRP A 1 90 ? -10.894 -11.765 12.033 1.00 95.06 90 TRP A O 1
ATOM 692 N N . ARG A 1 91 ? -9.505 -10.814 13.507 1.00 92.56 91 ARG A N 1
ATOM 693 C CA . ARG A 1 91 ? -10.543 -10.597 14.539 1.00 92.56 91 ARG A CA 1
ATOM 694 C C . ARG A 1 91 ? -11.723 -9.745 14.064 1.00 92.56 91 ARG A C 1
ATOM 696 O O . ARG A 1 91 ? -12.825 -9.927 14.564 1.00 92.56 91 ARG A O 1
ATOM 703 N N . SER A 1 92 ? -11.481 -8.830 13.129 1.00 94.25 92 SER A N 1
ATOM 704 C CA . SER A 1 92 ? -12.496 -7.910 12.606 1.00 94.25 92 SER A CA 1
ATOM 705 C C . SER A 1 92 ? -13.239 -8.452 11.378 1.00 94.25 92 SER A C 1
ATOM 707 O O . SER A 1 92 ? -14.010 -7.713 10.773 1.00 94.25 92 SER A O 1
ATOM 709 N N . LEU A 1 93 ? -13.003 -9.711 10.989 1.00 94.56 93 LEU A N 1
ATOM 710 C CA . LEU A 1 93 ? -13.692 -10.374 9.882 1.00 94.56 93 LEU A CA 1
ATOM 711 C C . LEU A 1 93 ? -14.513 -11.560 10.384 1.00 94.56 93 LEU A C 1
ATOM 713 O O . LEU A 1 93 ? -14.119 -12.278 11.307 1.00 94.56 93 LEU A O 1
ATOM 717 N N . GLU A 1 94 ? -15.655 -11.786 9.739 1.00 89.19 94 GLU A N 1
ATOM 718 C CA . GLU A 1 94 ? -16.482 -12.960 9.995 1.00 89.19 94 GLU A CA 1
ATOM 719 C C . GLU A 1 94 ? -15.685 -14.246 9.726 1.00 89.19 94 GLU A C 1
ATOM 721 O O . GLU A 1 94 ? -14.955 -14.356 8.742 1.00 89.19 94 GLU A O 1
ATOM 726 N N . GLY A 1 95 ? -15.782 -15.215 10.638 1.00 90.38 95 GLY A N 1
ATOM 727 C CA . GLY A 1 95 ? -15.040 -16.475 10.540 1.00 90.38 95 GLY A CA 1
ATOM 728 C C . GLY A 1 95 ? -13.543 -16.373 10.855 1.00 90.38 95 GLY A C 1
ATOM 729 O O . GLY A 1 95 ? -12.863 -17.395 10.837 1.00 90.38 95 GLY A O 1
ATOM 730 N N . GLY A 1 96 ? -13.021 -15.185 11.181 1.00 94.38 96 GLY A N 1
ATOM 731 C CA . GLY A 1 96 ? -11.624 -15.019 11.586 1.00 94.38 96 GLY A CA 1
ATOM 732 C C . GLY A 1 96 ? -10.612 -15.147 10.442 1.00 94.38 96 GLY A C 1
ATOM 733 O O . GLY A 1 96 ? -9.413 -15.243 10.705 1.00 94.38 96 GLY A O 1
ATOM 734 N N . GLU A 1 97 ? -11.057 -15.146 9.183 1.00 95.12 97 GLU A N 1
ATOM 735 C CA . GLU A 1 97 ? -10.208 -15.345 8.007 1.00 95.12 97 GLU A CA 1
ATOM 736 C C . GLU A 1 97 ? -10.496 -14.291 6.927 1.00 95.12 97 GLU A C 1
ATOM 738 O O . GLU A 1 97 ? -11.644 -13.977 6.627 1.00 95.12 97 GLU A O 1
ATOM 743 N N . LEU A 1 98 ? -9.445 -13.768 6.287 1.00 96.62 98 LEU A N 1
ATOM 744 C CA . LEU A 1 98 ? -9.601 -12.947 5.085 1.00 96.62 98 LEU A CA 1
ATOM 745 C C . LEU A 1 98 ? -9.999 -13.848 3.897 1.00 96.62 98 LEU A C 1
ATOM 747 O O . LEU A 1 98 ? -9.308 -14.843 3.658 1.00 96.62 98 LEU A O 1
ATOM 751 N N . PRO A 1 99 ? -11.066 -13.557 3.134 1.00 96.81 99 PRO A N 1
ATOM 752 C CA . PRO A 1 99 ? -11.393 -14.325 1.934 1.00 96.81 99 PRO A CA 1
ATOM 753 C C . PRO A 1 99 ? -10.414 -14.021 0.790 1.00 96.81 99 PRO A C 1
ATOM 755 O O . PRO A 1 99 ? -9.731 -13.001 0.797 1.00 96.81 99 PRO A O 1
ATOM 758 N N . VAL A 1 100 ? -10.354 -14.870 -0.238 1.00 96.06 100 VAL A N 1
ATOM 759 C CA . VAL A 1 100 ? -9.610 -14.556 -1.474 1.00 96.06 100 VAL A CA 1
ATOM 760 C C . VAL A 1 100 ? -10.410 -13.552 -2.308 1.00 96.06 100 VAL A C 1
ATOM 762 O O . VAL A 1 100 ? -11.590 -13.782 -2.582 1.00 96.06 100 VAL A O 1
ATOM 765 N N . ARG A 1 101 ? -9.779 -12.454 -2.747 1.00 96.69 101 ARG A N 1
ATOM 766 C CA . ARG A 1 101 ? -10.434 -11.458 -3.607 1.00 96.69 101 ARG A CA 1
ATOM 767 C C . ARG A 1 101 ? -10.765 -12.067 -4.968 1.00 96.69 101 ARG A C 1
ATOM 769 O O . ARG A 1 101 ? -9.916 -12.693 -5.606 1.00 96.69 101 ARG A O 1
ATOM 776 N N . ARG A 1 102 ? -11.996 -11.851 -5.438 1.00 95.69 102 ARG A N 1
ATOM 777 C CA . ARG A 1 102 ? -12.461 -12.336 -6.747 1.00 95.69 102 ARG A CA 1
ATOM 778 C C . ARG A 1 102 ? -12.002 -11.430 -7.892 1.00 95.69 102 ARG A C 1
ATOM 780 O O . ARG A 1 102 ? -11.963 -10.204 -7.757 1.00 95.69 102 ARG A O 1
ATOM 787 N N . GLY A 1 103 ? -11.776 -12.042 -9.052 1.00 93.94 103 GLY A N 1
ATOM 788 C CA . GLY A 1 103 ? -11.457 -11.344 -10.298 1.00 93.94 103 GLY A CA 1
ATOM 789 C C . GLY A 1 103 ? -9.987 -10.913 -10.419 1.00 93.94 103 GLY A C 1
ATOM 790 O O . GLY A 1 103 ? -9.158 -11.277 -9.581 1.00 93.94 103 GLY A O 1
ATOM 791 N N . PRO A 1 104 ? -9.647 -10.165 -11.484 1.00 93.06 104 PRO A N 1
ATOM 792 C CA . PRO A 1 104 ? -8.285 -9.693 -11.717 1.00 93.06 104 PRO A CA 1
ATOM 793 C C . PRO A 1 104 ? -7.853 -8.659 -10.667 1.00 93.06 104 PRO A C 1
ATOM 795 O O . PRO A 1 104 ? -8.679 -7.932 -10.108 1.00 93.06 104 PRO A O 1
ATOM 798 N N . LEU A 1 105 ? -6.545 -8.566 -10.424 1.00 93.56 105 LEU A N 1
ATOM 799 C CA . LEU A 1 105 ? -5.962 -7.509 -9.592 1.00 93.56 105 LEU A CA 1
ATOM 800 C C . LEU A 1 105 ? -6.022 -6.162 -10.336 1.00 93.56 105 LEU A C 1
ATOM 802 O O . LEU A 1 105 ? -5.916 -6.159 -11.565 1.00 93.56 105 LEU A O 1
ATOM 806 N N . PRO A 1 106 ? -6.206 -5.031 -9.634 1.00 95.81 106 PRO A N 1
ATOM 807 C CA . PRO A 1 106 ? -6.085 -3.724 -10.257 1.00 95.81 106 PRO A CA 1
ATOM 808 C C . PRO A 1 106 ? -4.621 -3.433 -10.605 1.00 95.81 106 PRO A C 1
ATOM 810 O O . PRO A 1 106 ? -3.695 -3.892 -9.934 1.00 95.81 106 PRO A O 1
ATOM 813 N N . GLN A 1 107 ? -4.422 -2.638 -11.650 1.00 96.31 107 GLN A N 1
ATOM 814 C CA . GLN A 1 107 ? -3.161 -1.949 -11.903 1.00 96.31 107 GLN A CA 1
ATOM 815 C C . GLN A 1 107 ? -2.939 -0.870 -10.842 1.00 96.31 107 GLN A C 1
ATOM 817 O O . GLN A 1 107 ? -3.874 -0.169 -10.446 1.00 96.31 107 GLN A O 1
ATOM 822 N N . VAL A 1 108 ? -1.696 -0.770 -10.382 1.00 97.44 108 VAL A N 1
ATOM 823 C CA . VAL A 1 108 ? -1.243 0.205 -9.391 1.00 97.44 108 VAL A CA 1
ATOM 824 C C . VAL A 1 108 ? 0.083 0.759 -9.872 1.00 97.44 108 VAL A C 1
ATOM 826 O O . VAL A 1 108 ? 0.950 -0.024 -10.284 1.00 97.44 108 VAL A O 1
ATOM 829 N N . SER A 1 109 ? 0.258 2.073 -9.761 1.00 96.38 109 SER A N 1
ATOM 830 C CA . SER A 1 109 ? 1.520 2.720 -10.091 1.00 96.38 109 SER A CA 1
ATOM 831 C C . SER A 1 109 ? 2.673 2.104 -9.284 1.00 96.38 109 SER A C 1
ATOM 833 O O . SER A 1 109 ? 2.536 1.664 -8.137 1.00 96.38 109 SER A O 1
ATOM 835 N N . TRP A 1 110 ? 3.841 2.014 -9.910 1.00 93.75 110 TRP A N 1
ATOM 836 C CA . TRP A 1 110 ? 5.064 1.505 -9.278 1.00 93.75 110 TRP A CA 1
ATOM 837 C C . TRP A 1 110 ? 5.971 2.634 -8.764 1.00 93.75 110 TRP A C 1
ATOM 839 O O . TRP A 1 110 ? 6.996 2.364 -8.141 1.00 93.75 110 TRP A O 1
ATOM 849 N N . THR A 1 111 ? 5.581 3.886 -9.008 1.00 93.38 111 THR A N 1
ATOM 850 C CA . THR A 1 111 ? 6.244 5.114 -8.562 1.00 93.38 111 THR A CA 1
ATOM 851 C C . THR A 1 111 ? 5.503 5.750 -7.380 1.00 93.38 111 THR A C 1
ATOM 853 O O . THR A 1 111 ? 4.429 5.305 -6.980 1.00 93.38 111 THR A O 1
ATOM 856 N N . ILE A 1 112 ? 6.093 6.801 -6.806 1.00 92.31 112 ILE A N 1
ATOM 857 C CA . ILE A 1 112 ? 5.440 7.682 -5.832 1.00 92.31 112 ILE A CA 1
ATOM 858 C C . ILE A 1 112 ? 4.855 8.896 -6.577 1.00 92.31 112 ILE A C 1
ATOM 860 O O . ILE A 1 112 ? 5.569 9.478 -7.396 1.00 92.31 112 ILE A O 1
ATOM 864 N N . PRO A 1 113 ? 3.615 9.330 -6.280 1.00 95.62 113 PRO A N 1
ATOM 865 C CA . PRO A 1 113 ? 2.650 8.704 -5.369 1.00 95.62 113 PRO A CA 1
ATOM 866 C C . PRO A 1 113 ? 2.147 7.339 -5.873 1.00 95.62 113 PRO A C 1
ATOM 868 O O . PRO A 1 113 ? 1.824 7.185 -7.051 1.00 95.62 113 PRO A O 1
ATOM 871 N N . GLN A 1 114 ? 2.060 6.363 -4.960 1.00 97.31 114 GLN A N 1
ATOM 872 C CA . GLN A 1 114 ? 1.478 5.054 -5.260 1.00 97.31 114 GLN A CA 1
ATOM 873 C C . GLN A 1 114 ? -0.041 5.195 -5.367 1.00 97.31 114 GLN A C 1
ATOM 875 O O . GLN A 1 114 ? -0.660 5.688 -4.428 1.00 97.31 114 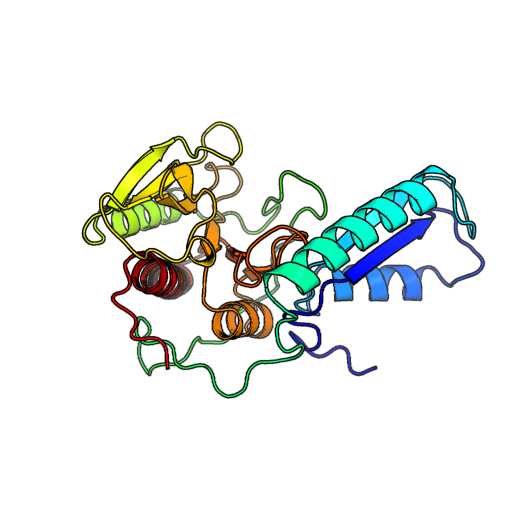GLN A O 1
ATOM 880 N N . GLN A 1 115 ? -0.634 4.787 -6.486 1.00 96.81 115 GLN A N 1
ATOM 881 C CA . GLN A 1 115 ? -2.055 4.990 -6.776 1.00 96.81 115 GLN A CA 1
ATOM 882 C C . GLN A 1 115 ? -2.659 3.782 -7.479 1.00 96.81 115 GLN A C 1
ATOM 884 O O . GLN A 1 115 ? -1.989 3.123 -8.276 1.00 96.81 115 GLN A O 1
ATOM 889 N N . GLN A 1 116 ? -3.933 3.505 -7.208 1.00 97.44 116 GLN A N 1
ATOM 890 C CA . GLN A 1 116 ? -4.696 2.510 -7.951 1.00 97.44 116 GLN A CA 1
ATOM 891 C C . GLN A 1 116 ? -5.192 3.119 -9.271 1.00 97.44 116 GLN A C 1
ATOM 893 O O . GLN A 1 116 ? -5.967 4.069 -9.287 1.00 97.44 116 GLN A O 1
ATOM 898 N N . GLU A 1 117 ? -4.760 2.554 -10.396 1.00 97.25 117 GLU A N 1
ATOM 899 C CA . GLU A 1 117 ? -4.974 3.134 -11.732 1.00 97.25 117 GLU A CA 1
ATOM 900 C C . GLU A 1 117 ? -6.210 2.564 -12.442 1.00 97.25 117 GLU A C 1
ATOM 902 O O . GLU A 1 117 ? -6.710 3.136 -13.410 1.00 97.25 117 GLU A O 1
ATOM 907 N N . THR A 1 118 ? -6.724 1.426 -11.971 1.00 97.38 118 THR A N 1
ATOM 908 C CA . THR A 1 118 ? -7.877 0.729 -12.568 1.00 97.38 118 THR A CA 1
ATOM 909 C C . THR A 1 118 ? -8.780 0.133 -11.494 1.00 97.38 118 THR A C 1
ATOM 911 O O . THR A 1 118 ? -8.376 -0.022 -10.344 1.00 97.38 118 THR A O 1
ATOM 914 N N . GLN A 1 119 ? -9.997 -0.267 -11.875 1.00 96.25 119 GLN A N 1
ATOM 915 C CA . GLN A 1 119 ? -11.009 -0.794 -10.946 1.00 96.25 119 GLN A CA 1
ATOM 916 C C . GLN A 1 119 ? -11.332 0.185 -9.804 1.00 96.25 119 GLN A C 1
ATOM 918 O O . GLN A 1 119 ? -11.545 -0.247 -8.671 1.00 96.25 119 GLN A O 1
ATOM 923 N N . GLN A 1 120 ? -11.317 1.488 -10.096 1.00 95.25 120 GLN A N 1
ATOM 924 C CA . GLN A 1 120 ? -11.656 2.548 -9.153 1.00 95.25 120 GLN A CA 1
ATOM 925 C C . GLN A 1 120 ? -12.998 2.260 -8.482 1.00 95.25 120 GLN A C 1
ATOM 927 O O . GLN A 1 120 ? -13.964 1.858 -9.139 1.00 95.25 120 GLN A O 1
ATOM 932 N N . SER A 1 121 ? -13.055 2.493 -7.176 1.00 95.56 121 SER A N 1
ATOM 933 C CA . SER A 1 121 ? -14.277 2.316 -6.399 1.00 95.56 121 SER A CA 1
ATOM 934 C C . SER A 1 121 ? -15.382 3.248 -6.901 1.00 95.56 121 SER A C 1
ATOM 936 O O . SER A 1 121 ? -15.119 4.440 -7.094 1.00 95.56 121 SER A O 1
ATOM 938 N N . PRO A 1 122 ? -16.631 2.777 -7.038 1.00 97.00 122 PRO A N 1
ATOM 939 C CA . PRO A 1 122 ? -17.786 3.656 -7.177 1.00 97.00 122 PRO A CA 1
ATOM 940 C C . PRO A 1 122 ? -17.814 4.718 -6.070 1.00 97.00 122 PRO A C 1
ATOM 942 O O . PRO A 1 122 ? -17.513 4.427 -4.910 1.00 97.00 122 PRO A O 1
ATOM 945 N N . ALA A 1 123 ? -18.154 5.960 -6.424 1.00 96.56 123 ALA A N 1
ATOM 946 C CA . ALA A 1 123 ? -18.084 7.091 -5.497 1.00 96.56 123 ALA A CA 1
ATOM 947 C C . ALA A 1 123 ? -18.958 6.887 -4.246 1.00 96.56 123 ALA A C 1
ATOM 949 O O . ALA A 1 123 ? -18.557 7.259 -3.147 1.00 96.56 123 ALA A O 1
ATOM 950 N N . ASP A 1 124 ? -20.119 6.247 -4.387 1.00 98.12 124 ASP A N 1
ATOM 951 C CA . ASP A 1 124 ? -21.002 5.924 -3.267 1.00 98.12 124 ASP A CA 1
ATOM 952 C C . ASP A 1 124 ? -20.359 4.935 -2.280 1.00 98.12 124 ASP A C 1
ATOM 954 O O . ASP A 1 124 ? -20.480 5.121 -1.068 1.00 98.12 124 ASP A O 1
ATOM 958 N N . LEU A 1 125 ? -19.611 3.936 -2.767 1.00 98.56 125 LEU A N 1
ATOM 959 C CA . LEU A 1 125 ? -18.875 3.006 -1.905 1.00 98.56 125 LEU A CA 1
ATOM 960 C C . LEU A 1 125 ? -17.688 3.686 -1.215 1.00 98.56 125 LEU A C 1
ATOM 962 O O . LEU A 1 125 ? -17.411 3.380 -0.056 1.00 98.56 125 LEU A O 1
ATOM 966 N N . GLN A 1 126 ? -17.018 4.634 -1.878 1.00 98.12 126 GLN A N 1
ATOM 967 C CA . GLN A 1 126 ? -15.949 5.423 -1.251 1.00 98.12 126 GLN A CA 1
ATOM 968 C C . GLN A 1 126 ? -16.475 6.267 -0.089 1.00 98.12 126 GLN A C 1
ATOM 970 O O . GLN A 1 126 ? -15.876 6.276 0.986 1.00 98.12 126 GLN A O 1
ATOM 975 N N . GLU A 1 127 ? -17.602 6.957 -0.283 1.00 98.31 127 GLU A N 1
ATOM 976 C CA . GLU A 1 127 ? -18.196 7.787 0.766 1.00 98.31 127 GLU A CA 1
ATOM 977 C C . GLU A 1 127 ? -18.750 6.950 1.916 1.00 98.31 127 GLU A C 1
ATOM 979 O O . GLU A 1 127 ? -18.591 7.324 3.076 1.00 98.31 127 GLU A O 1
ATOM 984 N N . ARG A 1 128 ? -19.329 5.781 1.628 1.00 98.62 128 ARG A N 1
ATOM 985 C CA . ARG A 1 128 ? -19.752 4.840 2.672 1.00 98.62 128 ARG A CA 1
ATOM 986 C C . ARG A 1 128 ? -18.577 4.299 3.473 1.00 98.62 128 ARG A C 1
ATOM 988 O O . ARG A 1 128 ? -18.651 4.298 4.698 1.00 98.62 128 ARG A O 1
ATOM 995 N N . LEU A 1 129 ? -17.489 3.908 2.809 1.00 98.69 129 LEU A N 1
ATOM 996 C CA . LEU A 1 129 ? -16.274 3.473 3.491 1.00 98.69 129 LEU A CA 1
ATOM 997 C C . LEU A 1 129 ? -15.705 4.597 4.366 1.00 98.69 129 LEU A C 1
ATOM 999 O O . LEU A 1 129 ? -15.402 4.370 5.532 1.00 98.69 129 LEU A O 1
ATOM 1003 N N . PHE A 1 130 ? -15.617 5.825 3.846 1.00 98.69 130 PHE A N 1
ATOM 1004 C CA . PHE A 1 130 ? -15.215 6.989 4.639 1.00 98.69 130 PHE A CA 1
ATOM 1005 C C . PHE A 1 130 ? -16.095 7.162 5.888 1.00 98.69 130 PHE A C 1
ATOM 1007 O O . PHE A 1 130 ? -15.582 7.347 6.996 1.00 98.69 130 PHE A O 1
ATOM 1014 N N . ASP A 1 131 ? -17.414 7.059 5.713 1.00 98.56 131 ASP A N 1
ATOM 1015 C CA . ASP A 1 131 ? -18.399 7.163 6.784 1.00 98.56 131 ASP A CA 1
ATOM 1016 C C . ASP A 1 131 ? -18.273 6.061 7.840 1.00 98.56 131 ASP A C 1
ATOM 1018 O O . ASP A 1 131 ? -18.478 6.331 9.025 1.00 98.56 131 ASP A O 1
ATOM 1022 N N . GLU A 1 132 ? -17.940 4.837 7.439 1.00 98.50 132 GLU A N 1
ATOM 1023 C CA . GLU A 1 132 ? -17.695 3.718 8.350 1.00 98.50 132 GLU A CA 1
ATOM 1024 C C . GLU A 1 132 ? -16.415 3.936 9.162 1.00 98.50 132 GLU A C 1
ATOM 1026 O O . GLU A 1 132 ? -16.437 3.810 10.388 1.00 98.50 132 GLU A O 1
ATOM 1031 N N . ILE A 1 133 ? -15.323 4.350 8.513 1.00 98.38 133 ILE A N 1
ATOM 1032 C CA . ILE A 1 133 ? -14.028 4.546 9.179 1.00 98.38 133 ILE A CA 1
ATOM 1033 C C . ILE A 1 133 ? -14.104 5.684 10.199 1.00 98.38 133 ILE A C 1
ATOM 1035 O O . ILE A 1 133 ? -13.666 5.519 11.337 1.00 98.38 133 ILE A O 1
ATOM 1039 N N . ARG A 1 134 ? -14.714 6.826 9.849 1.00 97.81 134 ARG A N 1
ATOM 1040 C CA . ARG A 1 134 ? -14.835 7.964 10.783 1.00 97.81 134 ARG A CA 1
ATOM 1041 C C . ARG A 1 134 ? -15.737 7.681 11.991 1.00 97.81 134 ARG A C 1
ATOM 1043 O O . ARG A 1 134 ? -15.764 8.479 12.922 1.00 97.81 134 ARG A O 1
ATOM 1050 N N . ARG A 1 135 ? -16.543 6.612 11.949 1.00 97.62 135 ARG A N 1
ATOM 1051 C CA . ARG A 1 135 ? -17.401 6.175 13.064 1.00 97.62 135 ARG A CA 1
ATOM 1052 C C . ARG A 1 135 ? -16.693 5.195 13.996 1.00 97.62 135 ARG A C 1
ATOM 1054 O O . ARG A 1 135 ? -17.250 4.877 15.047 1.00 97.62 135 ARG A O 1
ATOM 1061 N N . LEU A 1 136 ? -15.499 4.719 13.638 1.00 96.94 136 LEU A N 1
ATOM 1062 C CA . LEU A 1 136 ? -14.695 3.901 14.536 1.00 96.94 136 LEU A CA 1
ATOM 1063 C C . LEU A 1 136 ? -14.343 4.698 15.808 1.00 96.94 136 LEU A C 1
ATOM 1065 O O . LEU A 1 136 ? -14.188 5.922 15.753 1.00 96.94 136 LEU A O 1
ATOM 1069 N N . PRO A 1 137 ? -14.219 4.029 16.970 1.00 95.38 137 PRO A N 1
ATOM 1070 C CA . PRO A 1 137 ? -13.915 4.703 18.226 1.00 95.38 137 PRO A CA 1
ATOM 1071 C C . PRO A 1 137 ? -12.642 5.542 18.132 1.00 95.38 137 PRO A C 1
ATOM 1073 O O . PRO A 1 137 ? -11.653 5.098 17.556 1.00 95.38 137 PRO A O 1
ATOM 1076 N N . VAL A 1 138 ? -12.666 6.730 18.740 1.00 94.62 138 VAL A N 1
ATOM 1077 C CA . VAL A 1 138 ? -11.519 7.651 18.883 1.00 94.62 138 VAL A CA 1
ATOM 1078 C C . VAL A 1 138 ? -10.830 8.089 17.577 1.00 94.62 138 VAL A C 1
ATOM 1080 O O . VAL A 1 138 ? -9.742 8.662 17.637 1.00 94.62 138 VAL A O 1
ATOM 1083 N N . VAL A 1 139 ? -11.472 7.883 16.421 1.00 97.81 139 VAL A N 1
ATOM 1084 C CA . VAL A 1 139 ? -10.990 8.361 15.118 1.00 97.81 139 VAL A CA 1
ATOM 1085 C C . VAL A 1 139 ? -11.383 9.818 14.886 1.00 97.81 139 VAL A C 1
ATOM 1087 O O . VAL A 1 139 ? -12.531 10.210 15.098 1.00 97.81 139 VAL A O 1
ATOM 1090 N N . GLU A 1 140 ? -10.442 10.603 14.369 1.00 97.94 140 GLU A N 1
ATOM 1091 C CA . GLU A 1 140 ? -10.704 11.898 13.748 1.00 97.94 140 GLU A CA 1
ATOM 1092 C C . GLU A 1 140 ? -10.379 11.835 12.256 1.00 97.94 140 GLU A C 1
ATOM 1094 O O . GLU A 1 140 ? -9.351 11.299 11.848 1.00 97.94 140 GLU A O 1
ATOM 1099 N N . ALA A 1 141 ? -11.278 12.367 11.428 1.00 97.94 141 ALA A N 1
ATOM 1100 C CA . ALA A 1 141 ? -11.091 12.437 9.984 1.00 97.94 141 ALA A CA 1
ATOM 1101 C C . ALA A 1 141 ? -10.720 13.865 9.565 1.00 97.94 141 ALA A C 1
ATOM 1103 O O . ALA A 1 141 ? -11.328 14.833 10.027 1.00 97.94 141 ALA A O 1
ATOM 1104 N N . GLY A 1 142 ? -9.757 13.993 8.655 1.00 97.56 142 GLY A N 1
ATOM 1105 C CA . GLY A 1 142 ? -9.278 15.278 8.149 1.00 97.56 142 GLY A CA 1
ATOM 1106 C C . GLY A 1 142 ? -8.508 15.136 6.839 1.00 97.56 142 GLY A C 1
ATOM 1107 O O . GLY A 1 142 ? -8.579 14.104 6.173 1.00 97.56 142 GLY A O 1
ATOM 1108 N N . ALA A 1 143 ? -7.765 16.171 6.449 1.00 98.00 143 ALA A N 1
ATOM 1109 C CA . ALA A 1 143 ? -6.794 16.039 5.363 1.00 98.00 143 ALA A CA 1
ATOM 1110 C C . ALA A 1 143 ? -5.656 15.099 5.798 1.00 98.00 143 ALA A C 1
ATOM 1112 O O . ALA A 1 143 ? -5.215 15.164 6.945 1.00 98.00 143 ALA A O 1
ATOM 1113 N N . SER A 1 144 ? -5.190 14.228 4.899 1.00 98.06 144 SER A N 1
ATOM 1114 C CA . SER A 1 144 ? -4.000 13.412 5.177 1.00 98.06 144 SER A CA 1
ATOM 1115 C C . SER A 1 144 ? -2.749 14.288 5.289 1.00 98.06 144 SER A C 1
ATOM 1117 O O . SER A 1 144 ? -2.598 15.269 4.560 1.00 98.06 144 SER A O 1
ATOM 1119 N N . HIS A 1 145 ? -1.833 13.903 6.176 1.00 96.69 145 HIS A N 1
ATOM 1120 C CA . HIS A 1 145 ? -0.569 14.599 6.424 1.00 96.69 145 HIS A CA 1
ATOM 1121 C C . HIS A 1 145 ? 0.565 14.161 5.487 1.00 96.69 145 HIS A C 1
ATOM 1123 O O . HIS A 1 145 ? 1.623 14.788 5.483 1.00 96.69 145 HIS A O 1
ATOM 1129 N N . ILE A 1 146 ? 0.375 13.080 4.724 1.00 95.88 146 ILE A N 1
ATOM 1130 C CA . ILE A 1 146 ? 1.431 12.475 3.893 1.00 95.88 146 ILE A CA 1
ATOM 1131 C C . ILE A 1 146 ? 0.988 12.153 2.461 1.00 95.88 146 ILE A C 1
ATOM 1133 O O . ILE A 1 146 ? 1.829 11.922 1.595 1.00 95.88 146 ILE A O 1
ATOM 1137 N N . SER A 1 147 ? -0.319 12.116 2.202 1.00 95.50 147 SER A N 1
ATOM 1138 C CA . SER A 1 147 ? -0.868 11.685 0.917 1.00 95.50 147 SER A CA 1
ATOM 1139 C C . SER A 1 147 ? -1.050 12.831 -0.087 1.00 95.50 147 SER A C 1
ATOM 1141 O O . SER A 1 147 ? -0.727 13.992 0.164 1.00 95.50 147 SER A O 1
ATOM 1143 N N . VAL A 1 148 ? -1.573 12.485 -1.262 1.00 93.62 148 VAL A N 1
ATOM 1144 C CA . VAL A 1 148 ? -1.870 13.413 -2.359 1.00 93.62 148 VAL A CA 1
ATOM 1145 C C . VAL A 1 148 ? -2.971 14.422 -1.991 1.00 93.62 148 VAL A C 1
ATOM 1147 O O . VAL A 1 148 ? -3.823 14.131 -1.145 1.00 93.62 148 VAL A O 1
ATOM 1150 N N . PRO A 1 149 ? -3.031 15.596 -2.653 1.00 95.94 149 PRO A N 1
ATOM 1151 C CA . PRO A 1 149 ? -4.110 16.556 -2.438 1.00 95.94 149 PRO A CA 1
ATOM 1152 C C . PRO A 1 149 ? -5.501 15.925 -2.599 1.00 95.94 149 PRO A C 1
ATOM 1154 O O . PRO A 1 149 ? -5.781 15.243 -3.585 1.00 95.94 149 PRO A O 1
ATOM 1157 N N . GLY A 1 150 ? -6.378 16.172 -1.623 1.00 95.69 150 GLY A N 1
ATOM 1158 C CA . GLY A 1 150 ? -7.736 15.620 -1.572 1.00 95.69 150 GLY A CA 1
ATOM 1159 C C . GLY A 1 150 ? -7.859 14.264 -0.868 1.00 95.69 150 GLY A C 1
ATOM 1160 O O . GLY A 1 150 ? -8.979 13.801 -0.663 1.00 95.69 150 GLY A O 1
ATOM 1161 N N . ALA A 1 151 ? -6.747 13.631 -0.479 1.00 98.00 151 ALA A N 1
ATOM 1162 C CA . ALA A 1 151 ? -6.780 12.424 0.336 1.00 98.00 151 ALA A CA 1
ATOM 1163 C C . ALA A 1 151 ? -7.236 12.736 1.769 1.00 98.00 151 ALA A C 1
ATOM 1165 O O . ALA A 1 151 ? -6.890 13.770 2.355 1.00 98.00 151 ALA A O 1
ATOM 1166 N N . ARG A 1 152 ? -8.008 11.814 2.340 1.00 98.50 152 ARG A N 1
ATOM 1167 C CA . ARG A 1 152 ? -8.656 11.964 3.646 1.00 98.50 152 ARG A CA 1
ATOM 1168 C C . ARG A 1 152 ? -7.961 11.070 4.663 1.00 98.50 152 ARG A C 1
ATOM 1170 O O . ARG A 1 152 ? -8.017 9.850 4.537 1.00 98.50 152 ARG A O 1
ATOM 1177 N N . GLY A 1 153 ? -7.273 11.679 5.621 1.00 98.50 153 GLY A N 1
ATOM 1178 C CA . GLY A 1 153 ? -6.550 10.996 6.689 1.00 98.50 153 GLY A CA 1
ATOM 1179 C C . GLY A 1 153 ? -7.452 10.656 7.868 1.00 98.50 153 GLY A C 1
ATOM 1180 O O . GLY A 1 153 ? -8.415 11.372 8.154 1.00 98.50 153 GLY A O 1
ATOM 1181 N N . PHE A 1 154 ? -7.103 9.572 8.555 1.00 98.69 154 PHE A N 1
ATOM 1182 C CA . PHE A 1 154 ? -7.742 9.121 9.782 1.00 98.69 154 PHE A CA 1
ATOM 1183 C C . PHE A 1 154 ? -6.692 9.029 10.886 1.00 98.69 154 PHE A C 1
ATOM 1185 O O . PHE A 1 154 ? -5.740 8.246 10.797 1.00 98.69 154 PHE A O 1
ATOM 1192 N N . THR A 1 155 ? -6.865 9.844 11.919 1.00 98.38 155 THR A N 1
ATOM 1193 C CA . THR A 1 155 ? -5.961 9.935 13.066 1.00 98.38 155 THR A CA 1
ATOM 1194 C C . THR A 1 155 ? -6.634 9.411 14.329 1.00 98.38 155 THR A C 1
ATOM 1196 O O . THR A 1 155 ? -7.861 9.322 14.400 1.00 98.38 155 THR A O 1
ATOM 1199 N N . LEU A 1 156 ? -5.836 9.040 15.330 1.00 96.81 156 LEU A N 1
ATOM 1200 C CA . LEU A 1 156 ? -6.330 8.674 16.658 1.00 96.81 156 LEU A CA 1
ATOM 1201 C C . LEU A 1 156 ? -5.969 9.758 17.673 1.00 96.81 156 LEU A C 1
ATOM 1203 O O . LEU A 1 156 ? -4.820 10.187 17.729 1.00 96.81 156 LEU A O 1
ATOM 1207 N N . ARG A 1 157 ? -6.927 10.159 18.520 1.00 86.62 157 ARG A N 1
ATOM 1208 C CA . ARG A 1 157 ? -6.637 11.061 19.657 1.00 86.62 157 ARG A CA 1
ATOM 1209 C C . ARG A 1 157 ? -5.692 10.420 20.669 1.00 86.62 157 ARG A C 1
ATOM 1211 O O . ARG A 1 157 ? -4.823 11.082 21.222 1.00 86.62 157 ARG A O 1
ATOM 1218 N N . GLU A 1 158 ? -5.909 9.133 20.910 1.00 86.19 158 GLU A N 1
ATOM 1219 C CA . GLU A 1 158 ? -5.153 8.287 21.826 1.00 86.19 158 GLU A CA 1
ATOM 1220 C C . GLU A 1 158 ? -5.030 6.898 21.191 1.00 86.19 158 GLU A C 1
ATOM 1222 O O . GLU A 1 158 ? -5.976 6.406 20.570 1.00 86.19 158 GLU A O 1
ATOM 1227 N N . GLY A 1 159 ? -3.867 6.263 21.325 1.00 89.25 159 GLY A N 1
ATOM 1228 C CA . GLY A 1 159 ? -3.602 4.969 20.707 1.00 89.25 159 GLY A CA 1
ATOM 1229 C C . GLY A 1 159 ? -2.284 4.353 21.162 1.00 89.25 159 GLY A C 1
ATOM 1230 O O . GLY A 1 159 ? -1.721 4.721 22.192 1.00 89.25 159 GLY A O 1
ATOM 1231 N N . SER A 1 160 ? -1.809 3.388 20.384 1.00 92.62 160 SER A N 1
ATOM 1232 C CA . SER A 1 160 ? -0.565 2.661 20.604 1.00 92.62 160 SER A CA 1
ATOM 1233 C C . SER A 1 160 ? 0.632 3.606 20.729 1.00 92.62 160 SER A C 1
ATOM 1235 O O . SER A 1 160 ? 0.757 4.578 19.989 1.00 92.62 160 SER A O 1
ATOM 1237 N N . ALA A 1 161 ? 1.555 3.280 21.634 1.00 92.75 161 ALA A N 1
ATOM 1238 C CA . ALA A 1 161 ? 2.851 3.951 21.716 1.00 92.75 161 ALA A CA 1
ATOM 1239 C C . ALA A 1 161 ? 3.842 3.458 20.644 1.00 92.75 161 ALA A C 1
ATOM 1241 O O . ALA A 1 161 ? 4.915 4.039 20.492 1.00 92.75 161 ALA A O 1
ATOM 1242 N N . ASP A 1 162 ? 3.512 2.379 19.923 1.00 93.88 162 ASP A N 1
ATOM 1243 C CA . ASP A 1 162 ? 4.343 1.840 18.851 1.00 93.88 162 ASP A CA 1
ATOM 1244 C C . ASP A 1 162 ? 4.198 2.695 17.577 1.00 93.88 162 ASP A C 1
ATOM 1246 O O . ASP A 1 162 ? 3.152 2.642 16.920 1.00 93.88 162 ASP A O 1
ATOM 1250 N N . PRO A 1 163 ? 5.235 3.450 17.162 1.00 93.19 163 PRO A N 1
ATOM 1251 C CA . PRO A 1 163 ? 5.173 4.246 15.941 1.00 93.19 163 PRO A CA 1
ATOM 1252 C C . PRO A 1 163 ? 5.016 3.381 14.680 1.00 93.19 163 PRO A C 1
ATOM 1254 O O . PRO A 1 163 ? 4.603 3.899 13.647 1.00 93.19 163 PRO A O 1
ATOM 1257 N N . GLN A 1 164 ? 5.314 2.076 14.736 1.00 94.06 164 GLN A N 1
ATOM 1258 C CA . GLN A 1 164 ? 5.130 1.156 13.608 1.00 94.06 164 GLN A CA 1
ATOM 1259 C C . GLN A 1 164 ? 3.661 0.847 13.306 1.00 94.06 164 GLN A C 1
ATOM 1261 O O . GLN A 1 164 ? 3.402 0.194 12.295 1.00 94.06 164 GLN A O 1
ATOM 1266 N N . ALA A 1 165 ? 2.720 1.310 14.136 1.00 96.56 165 ALA A N 1
ATOM 1267 C CA . ALA A 1 165 ? 1.284 1.177 13.909 1.00 96.56 165 ALA A CA 1
ATOM 1268 C C . ALA A 1 165 ? 0.666 2.352 13.121 1.00 96.56 165 ALA A C 1
ATOM 1270 O O . ALA A 1 165 ? -0.532 2.340 12.846 1.00 96.56 165 ALA A O 1
ATOM 1271 N N . PHE A 1 166 ? 1.470 3.350 12.734 1.00 97.31 166 PHE A N 1
ATOM 1272 C CA . PHE A 1 166 ? 1.011 4.576 12.075 1.00 97.31 166 PHE A CA 1
ATOM 1273 C C . PHE A 1 166 ? 1.801 4.863 10.791 1.00 97.31 166 PHE A C 1
ATOM 1275 O O . PHE A 1 166 ? 2.983 4.538 10.686 1.00 97.31 166 PHE A O 1
ATOM 1282 N N . LEU A 1 167 ? 1.157 5.512 9.815 1.00 96.31 167 LEU A N 1
ATOM 1283 C CA . LEU A 1 167 ? 1.809 6.046 8.612 1.00 96.31 167 LEU A CA 1
ATOM 1284 C C . LEU A 1 167 ? 2.542 7.345 8.939 1.00 96.31 167 LEU A C 1
ATOM 1286 O O . LEU A 1 167 ? 3.644 7.579 8.449 1.00 96.31 167 LEU A O 1
ATOM 1290 N N . VAL A 1 168 ? 1.916 8.183 9.773 1.00 96.19 168 VAL A N 1
ATOM 1291 C CA . VAL A 1 168 ? 2.464 9.460 10.243 1.00 96.19 168 VAL A CA 1
ATOM 1292 C C . VAL A 1 168 ? 2.417 9.460 11.769 1.00 96.19 168 VAL A C 1
ATOM 1294 O O . VAL A 1 168 ? 1.444 9.944 12.351 1.00 96.19 168 VAL A O 1
ATOM 1297 N N . PRO A 1 169 ? 3.441 8.901 12.443 1.00 94.44 169 PRO A N 1
ATOM 1298 C CA . PRO A 1 169 ? 3.426 8.739 13.896 1.00 94.44 169 PRO A CA 1
ATOM 1299 C 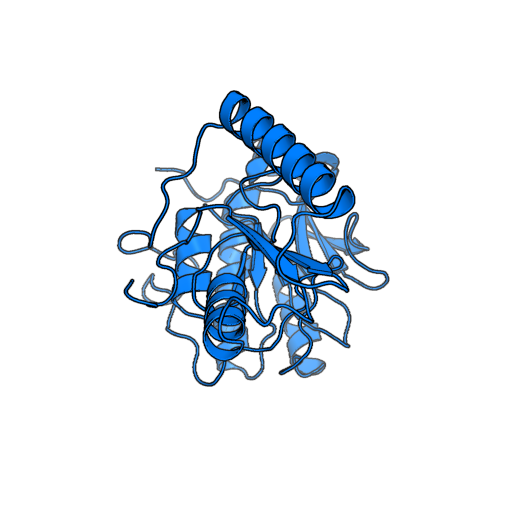C . PRO A 1 169 ? 3.201 10.050 14.657 1.00 94.44 169 PRO A C 1
ATOM 1301 O O . PRO A 1 169 ? 2.495 10.069 15.656 1.00 94.44 169 PRO A O 1
ATOM 1304 N N . GLN A 1 170 ? 3.741 11.167 14.160 1.00 94.75 170 GLN A N 1
ATOM 1305 C CA . GLN A 1 170 ? 3.616 12.480 14.803 1.00 94.75 170 GLN A CA 1
ATOM 1306 C C . GLN A 1 170 ? 2.192 13.052 14.742 1.00 94.75 170 GLN A C 1
ATOM 1308 O O . GLN A 1 170 ? 1.855 13.910 15.551 1.00 94.75 170 GLN A O 1
ATOM 1313 N N . ALA A 1 171 ? 1.373 12.587 13.795 1.00 95.94 171 ALA A N 1
ATOM 1314 C CA . ALA A 1 171 ? -0.031 12.968 13.648 1.00 95.94 171 ALA A CA 1
ATOM 1315 C C . ALA A 1 171 ? -0.992 11.845 14.080 1.00 95.94 171 ALA A C 1
ATOM 1317 O O . ALA A 1 171 ? -2.202 11.999 13.948 1.00 95.94 171 ALA A O 1
ATOM 1318 N N . ALA A 1 172 ? -0.460 10.707 14.544 1.00 97.00 172 ALA A N 1
ATOM 1319 C CA . ALA A 1 172 ? -1.215 9.483 14.806 1.00 97.00 172 ALA A CA 1
ATOM 1320 C C . ALA A 1 172 ? -2.105 9.037 13.623 1.00 97.00 172 ALA A C 1
ATOM 1322 O O . ALA A 1 172 ? -3.166 8.449 13.830 1.00 97.00 172 ALA A O 1
ATOM 1323 N N . GLU A 1 173 ? -1.690 9.309 12.377 1.00 98.31 173 GLU A N 1
ATOM 1324 C CA . GLU A 1 173 ? -2.423 8.893 11.172 1.00 98.31 173 GLU A CA 1
ATOM 1325 C C . GLU A 1 173 ? -2.195 7.399 10.923 1.00 98.31 173 GLU A C 1
ATOM 1327 O O . GLU A 1 173 ? -1.072 6.987 10.622 1.00 98.31 173 GLU A O 1
ATOM 1332 N N . PHE A 1 174 ? -3.245 6.583 11.063 1.00 98.38 174 PHE A N 1
ATOM 1333 C CA . PHE A 1 174 ? -3.175 5.118 10.921 1.00 98.38 174 PHE A CA 1
ATOM 1334 C C . PHE A 1 174 ? -3.708 4.606 9.579 1.00 98.38 174 PHE A C 1
ATOM 1336 O O . PHE A 1 174 ? -3.430 3.466 9.193 1.00 98.38 174 PHE A O 1
ATOM 1343 N N . ALA A 1 175 ? -4.452 5.449 8.863 1.00 98.69 175 ALA A N 1
ATOM 1344 C CA . ALA A 1 175 ? -4.899 5.202 7.504 1.00 98.69 175 ALA A CA 1
ATOM 1345 C C . ALA A 1 175 ? -5.182 6.522 6.778 1.00 98.69 175 ALA A C 1
ATOM 1347 O O . ALA A 1 175 ? -5.490 7.536 7.406 1.00 98.69 175 ALA A O 1
ATOM 1348 N N . HIS A 1 176 ? -5.173 6.489 5.449 1.00 98.75 176 HIS A N 1
ATOM 1349 C CA . HIS A 1 176 ? -5.829 7.502 4.633 1.00 98.75 176 HIS A CA 1
ATOM 1350 C C . HIS A 1 176 ? -6.503 6.887 3.407 1.00 98.75 176 HIS A C 1
ATOM 1352 O O . HIS A 1 176 ? -6.036 5.897 2.844 1.00 98.75 176 HIS A O 1
ATOM 1358 N N . LEU A 1 177 ? -7.602 7.508 2.991 1.00 98.62 177 LEU A N 1
ATOM 1359 C CA . LEU A 1 177 ? -8.363 7.178 1.791 1.00 98.62 177 LEU A CA 1
ATOM 1360 C C . LEU A 1 177 ? -7.962 8.129 0.658 1.00 98.62 177 LEU A C 1
ATOM 1362 O O . LEU A 1 177 ? -7.994 9.353 0.833 1.00 98.62 177 LEU A O 1
ATOM 1366 N N . HIS A 1 178 ? -7.589 7.577 -0.496 1.00 98.25 178 HIS A N 1
ATOM 1367 C CA . HIS A 1 178 ? -7.246 8.365 -1.677 1.00 98.25 178 HIS A CA 1
ATOM 1368 C C . HIS A 1 178 ? -8.466 9.101 -2.262 1.00 98.25 178 HIS A C 1
ATOM 1370 O O . HIS A 1 178 ? -9.613 8.760 -1.954 1.00 98.25 178 HIS A O 1
ATOM 1376 N N . PRO A 1 179 ? -8.245 10.136 -3.097 1.00 96.94 179 PRO A N 1
ATOM 1377 C CA . PRO A 1 179 ? -9.332 10.886 -3.718 1.00 96.94 179 PRO A CA 1
ATOM 1378 C C . PRO A 1 179 ? -10.185 10.039 -4.674 1.00 96.94 179 PRO A C 1
ATOM 1380 O O . PRO A 1 179 ? -9.810 8.938 -5.075 1.00 96.94 179 PRO A O 1
ATOM 1383 N N . ALA A 1 180 ? -11.301 10.626 -5.119 1.00 93.94 180 ALA A N 1
ATOM 1384 C CA . ALA A 1 180 ? -12.333 9.965 -5.923 1.00 93.94 180 ALA A CA 1
ATOM 1385 C C . ALA A 1 180 ? -11.838 9.270 -7.207 1.00 93.94 180 ALA A C 1
ATOM 1387 O O . ALA A 1 180 ? -12.454 8.298 -7.639 1.00 93.94 180 ALA A O 1
ATOM 1388 N N . TYR A 1 181 ? -10.743 9.746 -7.811 1.00 94.31 181 TYR A N 1
ATOM 1389 C CA . TYR A 1 181 ? -10.160 9.168 -9.029 1.00 94.31 181 TYR A CA 1
ATOM 1390 C C . TYR A 1 181 ? -9.374 7.863 -8.793 1.00 94.31 181 TYR A C 1
ATOM 1392 O O . TYR A 1 181 ? -8.940 7.238 -9.759 1.00 94.31 181 TYR A O 1
ATOM 1400 N N . ASP A 1 182 ? -9.174 7.475 -7.533 1.00 94.94 182 ASP A N 1
ATOM 1401 C CA . ASP A 1 182 ? -8.395 6.311 -7.110 1.00 94.94 182 ASP A CA 1
ATOM 1402 C C . ASP A 1 182 ? -9.262 5.403 -6.215 1.00 94.94 182 ASP A C 1
ATOM 1404 O O . ASP A 1 182 ? -9.644 4.299 -6.613 1.00 94.94 182 ASP A O 1
ATOM 1408 N N . GLY A 1 183 ? -9.651 5.900 -5.034 1.00 93.75 183 GLY A N 1
ATOM 1409 C CA . GLY A 1 183 ? -10.520 5.190 -4.092 1.00 93.75 183 GLY A CA 1
ATOM 1410 C C . GLY A 1 183 ? -9.874 4.029 -3.321 1.00 93.75 183 GLY A C 1
ATOM 1411 O O . GLY A 1 183 ? -10.593 3.338 -2.594 1.00 93.75 183 GLY A O 1
ATOM 1412 N N . SER A 1 184 ? -8.563 3.799 -3.463 1.00 98.31 184 SER A N 1
ATOM 1413 C CA . SER A 1 184 ? -7.774 2.897 -2.610 1.00 98.31 184 SER A CA 1
ATOM 1414 C C . SER A 1 184 ? -7.371 3.550 -1.281 1.00 98.31 184 SER A C 1
ATOM 1416 O O . SER A 1 184 ? -7.592 4.742 -1.050 1.00 98.31 184 SER A O 1
ATOM 1418 N N . LEU A 1 185 ? -6.805 2.752 -0.374 1.00 98.38 185 LEU A N 1
ATOM 1419 C CA . LEU A 1 185 ? -6.366 3.200 0.944 1.00 98.38 185 LEU A CA 1
ATOM 1420 C C . LEU A 1 185 ? -4.919 2.831 1.183 1.00 98.38 185 LEU A C 1
ATOM 1422 O O . LEU A 1 185 ? -4.471 1.748 0.823 1.00 98.38 185 LEU A O 1
ATOM 1426 N N . HIS A 1 186 ? -4.243 3.679 1.929 1.00 98.75 186 HIS A N 1
ATOM 1427 C CA . HIS A 1 186 ? -2.999 3.350 2.595 1.00 98.75 186 HIS A CA 1
ATOM 1428 C C . HIS A 1 186 ? -3.290 3.175 4.081 1.00 98.75 186 HIS A C 1
ATOM 1430 O O . HIS A 1 186 ? -3.935 4.027 4.690 1.00 98.75 186 HIS A O 1
ATOM 1436 N N . LEU A 1 187 ? -2.829 2.073 4.667 1.00 98.81 187 LEU A N 1
ATOM 1437 C CA . LEU A 1 187 ? -3.004 1.777 6.089 1.00 98.81 187 LEU A CA 1
ATOM 1438 C C . LEU A 1 187 ? -1.873 0.900 6.627 1.00 98.81 187 LEU A C 1
ATOM 1440 O O . LEU A 1 187 ? -1.060 0.375 5.858 1.00 98.81 187 LEU A O 1
ATOM 1444 N N . VAL A 1 188 ? -1.824 0.721 7.948 1.00 98.31 188 VAL A N 1
ATOM 1445 C CA . VAL A 1 188 ? -0.802 -0.107 8.601 1.00 98.31 188 VAL A CA 1
ATOM 1446 C C . VAL A 1 188 ? -1.424 -1.284 9.347 1.00 98.31 188 VAL A C 1
ATOM 1448 O O . VAL A 1 188 ? -2.352 -1.126 10.137 1.00 98.31 188 VAL A O 1
ATOM 1451 N N . LEU A 1 189 ? -0.897 -2.484 9.106 1.00 97.44 189 LEU A N 1
ATOM 1452 C CA . LEU A 1 189 ? -1.291 -3.732 9.770 1.00 97.44 189 LEU A CA 1
ATOM 1453 C C . LEU A 1 189 ? -0.090 -4.366 10.485 1.00 97.44 189 LEU A C 1
ATOM 1455 O O . LEU A 1 189 ? 1.052 -4.059 10.158 1.00 97.44 189 LEU A O 1
ATOM 1459 N N . PRO A 1 190 ? -0.289 -5.344 11.380 1.00 95.19 190 PRO A N 1
ATOM 1460 C CA . PRO A 1 190 ? 0.774 -6.290 11.698 1.00 95.19 190 PRO A CA 1
ATOM 1461 C C . PRO A 1 190 ? 1.328 -6.933 10.412 1.00 95.19 190 PRO A C 1
ATOM 1463 O O . PRO A 1 190 ? 0.563 -7.307 9.520 1.00 95.19 190 PRO A O 1
ATOM 1466 N N . ALA A 1 191 ? 2.651 -7.107 10.318 1.00 94.56 191 ALA A N 1
ATOM 1467 C CA . ALA A 1 191 ? 3.327 -7.566 9.094 1.00 94.56 191 ALA A CA 1
ATOM 1468 C C . ALA A 1 191 ? 2.793 -8.905 8.540 1.00 94.56 191 ALA A C 1
ATOM 1470 O O . ALA A 1 191 ? 2.787 -9.138 7.332 1.00 94.56 191 ALA A O 1
ATOM 1471 N N . SER A 1 192 ? 2.326 -9.801 9.414 1.00 94.12 192 SER A N 1
ATOM 1472 C CA . SER A 1 192 ? 1.711 -11.072 9.014 1.00 94.12 192 SER A CA 1
ATOM 1473 C C . SER A 1 192 ? 0.347 -10.891 8.342 1.00 94.12 192 SER A C 1
ATOM 1475 O O . SER A 1 192 ? 0.032 -11.617 7.403 1.00 94.12 192 SER A O 1
ATOM 1477 N N . LEU A 1 193 ? -0.450 -9.913 8.778 1.00 96.06 193 LEU A N 1
ATOM 1478 C CA . LEU A 1 193 ? -1.747 -9.607 8.175 1.00 96.06 193 LEU A CA 1
ATOM 1479 C C . LEU A 1 193 ? -1.575 -8.838 6.860 1.00 96.06 193 LEU A C 1
ATOM 1481 O O . LEU A 1 193 ? -2.266 -9.141 5.894 1.00 96.06 193 LEU A O 1
ATOM 1485 N N . ALA A 1 194 ? -0.600 -7.926 6.773 1.00 96.19 194 ALA A N 1
ATOM 1486 C CA . ALA A 1 194 ? -0.225 -7.280 5.508 1.00 96.19 194 ALA A CA 1
ATOM 1487 C C . ALA A 1 194 ? 0.223 -8.301 4.439 1.00 96.19 194 ALA A C 1
ATOM 1489 O O . ALA A 1 194 ? -0.159 -8.210 3.266 1.00 96.19 194 ALA A O 1
ATOM 1490 N N . ALA A 1 195 ? 0.980 -9.325 4.851 1.00 95.31 195 ALA A N 1
ATOM 1491 C CA . ALA A 1 195 ? 1.334 -10.444 3.983 1.00 95.31 195 ALA A CA 1
ATOM 1492 C C . ALA A 1 195 ? 0.092 -11.206 3.485 1.00 95.31 195 ALA A C 1
ATOM 1494 O O . ALA A 1 195 ? 0.010 -11.515 2.296 1.00 95.31 195 ALA A O 1
ATOM 1495 N N . ASP A 1 196 ? -0.891 -11.461 4.357 1.00 96.00 196 ASP A N 1
ATOM 1496 C CA . ASP A 1 196 ? -2.136 -12.153 3.992 1.00 96.00 196 ASP A CA 1
ATOM 1497 C C . ASP A 1 196 ? -3.020 -11.312 3.047 1.00 96.00 196 ASP A C 1
ATOM 1499 O O . ASP A 1 196 ? -3.575 -11.852 2.090 1.00 96.00 196 ASP A O 1
ATOM 1503 N N . VAL A 1 197 ? -3.074 -9.982 3.223 1.00 96.75 197 VAL A N 1
ATOM 1504 C CA . VAL A 1 197 ? -3.732 -9.048 2.280 1.00 96.75 197 VAL A CA 1
ATOM 1505 C C . VAL A 1 197 ? -3.174 -9.212 0.869 1.00 96.75 197 VAL A C 1
ATOM 1507 O O . VAL A 1 197 ? -3.934 -9.375 -0.090 1.00 96.75 197 VAL A O 1
ATOM 1510 N N . SER A 1 198 ? -1.846 -9.224 0.746 1.00 95.00 198 SER A N 1
ATOM 1511 C CA . SER A 1 198 ? -1.164 -9.390 -0.541 1.00 95.00 198 SER A CA 1
ATOM 1512 C C . SER A 1 198 ? -1.391 -10.791 -1.118 1.00 95.00 198 SER A C 1
ATOM 1514 O O . SER A 1 198 ? -1.765 -10.943 -2.283 1.00 95.00 198 SER A O 1
ATOM 1516 N N . ALA A 1 199 ? -1.250 -11.827 -0.286 1.00 94.44 199 ALA A N 1
ATOM 1517 C CA . ALA A 1 199 ? -1.451 -13.223 -0.672 1.00 94.44 199 ALA A CA 1
ATOM 1518 C C . ALA A 1 199 ? -2.894 -13.525 -1.112 1.00 94.44 199 ALA A C 1
ATOM 1520 O O . ALA A 1 199 ? -3.116 -14.381 -1.964 1.00 94.44 199 ALA A O 1
ATOM 1521 N N . LYS A 1 200 ? -3.890 -12.801 -0.598 1.00 95.62 200 LYS A N 1
ATOM 1522 C CA . LYS A 1 200 ? -5.305 -12.975 -0.970 1.00 95.62 200 LYS A CA 1
ATOM 1523 C C . LYS A 1 200 ? -5.793 -11.975 -2.012 1.00 95.62 200 LYS A C 1
ATOM 1525 O O . LYS A 1 200 ? -6.915 -12.103 -2.497 1.00 95.62 200 LYS A O 1
ATOM 1530 N N . GLY A 1 201 ? -4.919 -11.072 -2.457 1.00 96.12 201 GLY A N 1
ATOM 1531 C CA . GLY A 1 201 ? -5.171 -10.155 -3.567 1.00 96.12 201 GLY A CA 1
ATOM 1532 C C . GLY A 1 201 ? -6.009 -8.934 -3.202 1.00 96.12 201 GLY A C 1
ATOM 1533 O O . GLY A 1 201 ? -6.621 -8.358 -4.093 1.00 96.12 201 GLY A O 1
ATOM 1534 N N . TRP A 1 202 ? -6.051 -8.550 -1.926 1.00 97.81 202 TRP A N 1
ATOM 1535 C CA . TRP A 1 202 ? -6.773 -7.364 -1.441 1.00 97.81 202 TRP A CA 1
ATOM 1536 C C . TRP A 1 202 ? -5.947 -6.083 -1.460 1.00 97.81 202 TRP A C 1
ATOM 1538 O O . TRP A 1 202 ? -6.488 -4.997 -1.283 1.00 97.81 202 TRP A O 1
ATOM 1548 N N . GLY A 1 203 ? -4.647 -6.199 -1.687 1.00 97.12 203 GLY A N 1
ATOM 1549 C CA . GLY A 1 203 ? -3.741 -5.069 -1.700 1.00 97.12 203 GLY A CA 1
ATOM 1550 C C . GLY A 1 203 ? -2.337 -5.498 -2.077 1.00 97.12 203 GLY A C 1
ATOM 1551 O O . GLY A 1 203 ? -2.108 -6.638 -2.494 1.00 97.12 203 GLY A O 1
ATOM 1552 N N . ARG A 1 204 ? -1.399 -4.574 -1.910 1.00 96.50 204 ARG A N 1
ATOM 1553 C CA . ARG A 1 204 ? 0.037 -4.800 -2.072 1.00 96.50 204 ARG A CA 1
ATOM 1554 C C . ARG A 1 204 ? 0.814 -3.880 -1.130 1.00 96.50 204 ARG A C 1
ATOM 1556 O O . ARG A 1 204 ? 0.319 -2.798 -0.810 1.00 96.50 204 ARG A O 1
ATOM 1563 N N . PRO A 1 205 ? 2.017 -4.264 -0.680 1.00 97.50 205 PRO A N 1
ATOM 1564 C CA . PRO A 1 205 ? 2.796 -3.412 0.207 1.00 97.50 205 PRO A CA 1
ATOM 1565 C C . PRO A 1 205 ? 3.174 -2.094 -0.474 1.00 97.50 205 PRO A C 1
ATOM 1567 O O . PRO A 1 205 ? 3.381 -2.038 -1.694 1.00 97.50 205 PRO A O 1
ATOM 1570 N N . HIS A 1 206 ? 3.345 -1.056 0.342 1.00 97.75 206 HIS A N 1
ATOM 1571 C CA . HIS A 1 206 ? 4.038 0.150 -0.088 1.00 97.75 206 HIS A CA 1
ATOM 1572 C C . HIS A 1 206 ? 5.495 -0.203 -0.430 1.00 97.75 206 HIS A C 1
ATOM 1574 O O . HIS A 1 206 ? 6.121 -1.001 0.271 1.00 97.75 206 HIS A O 1
ATOM 1580 N N . MET A 1 207 ? 6.079 0.384 -1.479 1.00 97.44 207 MET A N 1
ATOM 1581 C CA . MET A 1 207 ? 7.442 0.038 -1.932 1.00 97.44 207 MET A CA 1
ATOM 1582 C C . MET A 1 207 ? 8.524 0.267 -0.866 1.00 97.44 207 MET A C 1
ATOM 1584 O O . MET A 1 207 ? 9.576 -0.368 -0.899 1.00 97.44 207 MET A O 1
ATOM 1588 N N . TRP A 1 208 ? 8.271 1.158 0.097 1.00 97.38 208 TRP A N 1
ATOM 1589 C CA . TRP A 1 208 ? 9.184 1.431 1.216 1.00 97.38 208 TRP A CA 1
ATOM 1590 C C . TRP A 1 208 ? 8.895 0.638 2.505 1.00 97.38 208 TRP A C 1
ATOM 1592 O O . TRP A 1 208 ? 9.563 0.854 3.524 1.00 97.38 208 TRP A O 1
ATOM 1602 N N . ALA A 1 209 ? 7.916 -0.272 2.494 1.00 97.44 209 ALA A N 1
ATOM 1603 C CA . ALA A 1 209 ? 7.614 -1.120 3.645 1.00 97.44 209 ALA A CA 1
ATOM 1604 C C . ALA A 1 209 ? 8.811 -2.031 3.976 1.00 97.44 209 ALA A C 1
ATOM 1606 O O . ALA A 1 209 ? 9.360 -2.711 3.109 1.00 97.44 209 ALA A O 1
ATOM 1607 N N . GLY A 1 210 ? 9.260 -2.010 5.232 1.00 95.69 210 GLY A N 1
ATOM 1608 C CA . GLY A 1 210 ? 10.433 -2.754 5.696 1.00 95.69 210 GLY A CA 1
ATOM 1609 C C . GLY A 1 210 ? 11.787 -2.203 5.223 1.00 95.69 210 GLY A C 1
ATOM 1610 O O . GLY A 1 210 ? 12.816 -2.813 5.517 1.00 95.69 210 GLY A O 1
ATOM 1611 N N . THR A 1 211 ? 11.830 -1.076 4.504 1.00 95.94 211 THR A N 1
ATOM 1612 C CA . THR A 1 211 ? 13.086 -0.380 4.145 1.00 95.94 211 THR A CA 1
ATOM 1613 C C . THR A 1 211 ? 13.209 0.972 4.823 1.00 95.94 211 THR A C 1
ATOM 1615 O O . THR A 1 211 ? 14.283 1.313 5.294 1.00 95.94 211 THR A O 1
ATOM 1618 N N . ARG A 1 212 ? 12.128 1.750 4.874 1.00 93.62 212 ARG A N 1
ATOM 1619 C CA . ARG A 1 212 ? 12.073 3.048 5.568 1.00 93.62 212 ARG A CA 1
ATOM 1620 C C . ARG A 1 212 ? 10.834 3.165 6.452 1.00 93.62 212 ARG A C 1
ATOM 1622 O O . ARG A 1 212 ? 10.821 3.972 7.374 1.00 93.62 212 ARG A O 1
ATOM 1629 N N . LEU A 1 213 ? 9.810 2.362 6.166 1.00 95.69 213 LEU A N 1
ATOM 1630 C CA . LEU A 1 213 ? 8.495 2.405 6.796 1.00 95.69 213 LEU A CA 1
ATOM 1631 C C . LEU A 1 213 ? 8.142 1.050 7.410 1.00 95.69 213 LEU A C 1
ATOM 1633 O O . LEU A 1 213 ? 8.804 0.049 7.128 1.00 95.69 213 LEU A O 1
ATOM 1637 N N . SER A 1 214 ? 7.067 1.018 8.202 1.00 95.94 214 SER A N 1
ATOM 1638 C CA . SER A 1 214 ? 6.549 -0.221 8.789 1.00 95.94 214 SER A CA 1
ATOM 1639 C C . SER A 1 214 ? 6.382 -1.321 7.731 1.00 95.94 214 SER A C 1
ATOM 1641 O O . SER A 1 214 ? 5.873 -1.041 6.642 1.00 95.94 214 SER A O 1
ATOM 1643 N N . PRO A 1 215 ? 6.779 -2.581 8.008 1.00 95.31 215 PRO A N 1
ATOM 1644 C CA . PRO A 1 215 ? 6.560 -3.709 7.098 1.00 95.31 215 PRO A CA 1
ATOM 1645 C C . PRO A 1 215 ? 5.068 -3.958 6.858 1.00 95.31 215 PRO A C 1
ATOM 1647 O O . PRO A 1 215 ? 4.689 -4.570 5.867 1.00 95.31 215 PRO A O 1
ATOM 1650 N N . GLY A 1 216 ? 4.225 -3.465 7.766 1.00 96.31 216 GLY A N 1
ATOM 1651 C CA . GLY A 1 216 ? 2.780 -3.499 7.673 1.00 96.31 216 GLY A CA 1
ATOM 1652 C C . GLY A 1 216 ? 2.157 -2.472 6.740 1.00 96.31 216 GLY A C 1
ATOM 1653 O O . GLY A 1 216 ? 0.953 -2.544 6.497 1.00 96.31 216 GLY A O 1
ATOM 1654 N N . PHE A 1 217 ? 2.934 -1.501 6.256 1.00 98.06 217 PHE A N 1
ATOM 1655 C CA . PHE A 1 217 ? 2.399 -0.408 5.461 1.00 98.06 217 PHE A CA 1
ATOM 1656 C C . PHE A 1 217 ? 2.003 -0.909 4.063 1.00 98.06 217 PHE A C 1
ATOM 1658 O O . PHE A 1 217 ? 2.840 -1.315 3.255 1.00 98.06 217 PHE A O 1
ATOM 1665 N N . THR A 1 218 ? 0.699 -0.915 3.800 1.00 97.88 218 THR A N 1
ATOM 1666 C CA . THR A 1 218 ? 0.078 -1.547 2.638 1.00 97.88 218 THR A CA 1
ATOM 1667 C C . THR A 1 218 ? -0.918 -0.612 1.968 1.00 97.88 218 THR A C 1
ATOM 1669 O O . THR A 1 218 ? -1.661 0.104 2.641 1.00 97.88 218 THR A O 1
ATOM 1672 N N . LEU A 1 219 ? -0.949 -0.667 0.636 1.00 98.62 219 LEU A N 1
ATOM 1673 C CA . LEU A 1 219 ? -2.047 -0.158 -0.170 1.00 98.62 219 LEU A CA 1
ATOM 1674 C C . LEU A 1 219 ? -3.128 -1.242 -0.273 1.00 98.62 219 LEU A C 1
ATOM 1676 O O . LEU A 1 219 ? -2.869 -2.338 -0.775 1.00 98.62 219 LEU A O 1
ATOM 1680 N N . VAL A 1 220 ? -4.332 -0.944 0.202 1.00 98.75 220 VAL A N 1
ATOM 1681 C CA . VAL A 1 220 ? -5.526 -1.790 0.102 1.00 98.75 220 VAL A CA 1
ATOM 1682 C C . VAL A 1 220 ? -6.388 -1.282 -1.041 1.00 98.75 220 VAL A C 1
ATOM 1684 O O . VAL A 1 220 ? -6.669 -0.088 -1.132 1.00 98.75 220 VAL A O 1
ATOM 1687 N N . TYR A 1 221 ? -6.810 -2.193 -1.915 1.00 98.69 221 TYR A N 1
ATOM 1688 C CA . TYR A 1 221 ? -7.614 -1.837 -3.074 1.00 98.69 221 TYR A CA 1
ATOM 1689 C C . TYR A 1 221 ? -8.992 -1.339 -2.665 1.00 98.69 221 TYR A C 1
ATOM 1691 O O . TYR A 1 221 ? -9.614 -1.863 -1.740 1.00 98.69 221 TYR A O 1
ATOM 1699 N N . GLY A 1 222 ? -9.476 -0.353 -3.408 1.00 98.12 222 GLY A N 1
ATOM 1700 C CA . GLY A 1 222 ? -10.799 0.200 -3.199 1.00 98.12 222 GLY A CA 1
ATOM 1701 C C . GLY A 1 222 ? -11.926 -0.819 -3.467 1.00 98.12 222 GLY A C 1
ATOM 1702 O O . GLY A 1 222 ? -11.761 -1.722 -4.306 1.00 98.12 222 GLY A O 1
ATOM 1703 N N . PRO A 1 223 ? -13.068 -0.723 -2.755 1.00 98.25 223 PRO A N 1
ATOM 1704 C CA . PRO A 1 223 ? -14.186 -1.638 -2.941 1.00 98.25 223 PRO A CA 1
ATOM 1705 C C . PRO A 1 223 ? -14.921 -1.418 -4.268 1.00 98.25 223 PRO A C 1
ATOM 1707 O O . PRO A 1 223 ? -15.288 -0.298 -4.616 1.00 98.25 223 PRO A O 1
ATOM 1710 N N . ARG A 1 224 ? -15.191 -2.506 -4.999 1.00 97.56 224 ARG A N 1
ATOM 1711 C CA . ARG A 1 224 ? -15.939 -2.468 -6.274 1.00 97.56 224 ARG A CA 1
ATOM 1712 C C . ARG A 1 224 ? -17.431 -2.742 -6.112 1.00 97.56 224 ARG A C 1
ATOM 1714 O O . ARG A 1 224 ? -18.218 -2.373 -6.977 1.00 97.56 224 ARG A O 1
ATOM 1721 N N . ASP A 1 225 ? -17.792 -3.446 -5.047 1.00 98.00 225 ASP A N 1
ATOM 1722 C CA . ASP A 1 225 ? -19.146 -3.879 -4.729 1.00 98.00 225 ASP A CA 1
ATOM 1723 C C . ASP A 1 225 ? -19.329 -3.984 -3.202 1.00 98.00 225 ASP A C 1
ATOM 1725 O O . ASP A 1 225 ? -18.399 -3.746 -2.428 1.00 98.00 225 ASP A O 1
ATOM 1729 N N . GLU A 1 226 ? -20.536 -4.344 -2.764 1.00 98.06 226 GLU A N 1
ATOM 1730 C CA . GLU A 1 226 ? -20.877 -4.507 -1.342 1.00 98.06 226 GLU A CA 1
ATOM 1731 C C . GLU A 1 226 ? -20.038 -5.574 -0.628 1.00 98.06 226 GLU A C 1
ATOM 1733 O O . GLU A 1 226 ? -19.734 -5.444 0.558 1.00 98.06 226 GLU A O 1
ATOM 1738 N N . ALA A 1 227 ? -19.665 -6.643 -1.337 1.00 97.62 227 ALA A N 1
ATOM 1739 C CA . ALA A 1 227 ? -18.872 -7.714 -0.751 1.00 97.62 227 ALA A CA 1
ATOM 1740 C C . ALA A 1 227 ? -17.426 -7.254 -0.536 1.00 97.62 227 ALA A C 1
ATOM 1742 O O . ALA A 1 227 ? -16.843 -7.539 0.509 1.00 97.62 227 ALA A O 1
ATOM 1743 N N . ASP A 1 228 ? -16.862 -6.512 -1.492 1.00 98.38 228 ASP A N 1
ATOM 1744 C CA . ASP A 1 228 ? -15.562 -5.875 -1.331 1.00 98.38 228 ASP A CA 1
ATOM 1745 C C . ASP A 1 228 ? -15.601 -4.828 -0.205 1.00 98.38 228 ASP A C 1
ATOM 1747 O O . ASP A 1 228 ? -14.673 -4.798 0.601 1.00 98.38 228 ASP A O 1
ATOM 1751 N N . LEU A 1 229 ? -16.665 -4.018 -0.100 1.00 98.62 229 LEU A N 1
ATOM 1752 C CA . LEU A 1 229 ? -16.813 -3.027 0.974 1.00 98.62 229 LEU A CA 1
ATOM 1753 C C . LEU A 1 229 ? -16.739 -3.690 2.353 1.00 98.62 229 LEU A C 1
ATOM 1755 O O . LEU A 1 229 ? -15.915 -3.288 3.168 1.00 98.62 229 LEU A O 1
ATOM 1759 N N . ALA A 1 230 ? -17.514 -4.752 2.587 1.00 98.31 230 ALA A N 1
ATOM 1760 C CA . ALA A 1 230 ? -17.503 -5.464 3.865 1.00 98.31 230 ALA A CA 1
ATOM 1761 C C . ALA A 1 230 ? -16.102 -5.983 4.247 1.00 98.31 230 ALA A C 1
ATOM 1763 O O . ALA A 1 230 ? -15.687 -5.885 5.404 1.00 98.31 230 ALA A O 1
ATOM 1764 N N . VAL A 1 231 ? -15.344 -6.503 3.274 1.00 98.62 231 VAL A N 1
ATOM 1765 C CA . VAL A 1 231 ? -13.983 -7.001 3.519 1.00 98.62 231 VAL A CA 1
ATOM 1766 C C . VAL A 1 231 ? -13.004 -5.857 3.775 1.00 98.62 231 VAL A C 1
ATOM 1768 O O . VAL A 1 231 ? -12.238 -5.921 4.738 1.00 98.62 231 VAL A O 1
ATOM 1771 N N . VAL A 1 232 ? -13.032 -4.800 2.958 1.00 98.69 232 VAL A N 1
ATOM 1772 C CA . VAL A 1 232 ? -12.157 -3.629 3.122 1.00 98.69 232 VAL A CA 1
ATOM 1773 C C . VAL A 1 232 ? -12.406 -2.960 4.473 1.00 98.69 232 VAL A C 1
ATOM 1775 O O . VAL A 1 232 ? -11.444 -2.673 5.188 1.00 98.69 232 VAL A O 1
ATOM 1778 N N . SER A 1 233 ? -13.663 -2.807 4.890 1.00 98.62 233 SER A N 1
ATOM 1779 C CA . SER A 1 233 ? -14.014 -2.272 6.209 1.00 98.62 233 SER A CA 1
ATOM 1780 C C . SER A 1 233 ? -13.453 -3.124 7.349 1.00 98.62 233 SER A C 1
ATOM 1782 O O . SER A 1 233 ? -12.915 -2.580 8.314 1.00 98.62 233 SER A O 1
ATOM 1784 N N . GLY A 1 234 ? -13.471 -4.456 7.230 1.00 98.44 234 GLY A N 1
ATOM 1785 C CA . GLY A 1 234 ? -12.837 -5.344 8.209 1.00 98.44 234 GLY A CA 1
ATOM 1786 C C . GLY A 1 234 ? -11.305 -5.244 8.241 1.00 98.44 234 GLY A C 1
ATOM 1787 O O . GLY A 1 234 ? -10.699 -5.313 9.318 1.00 98.44 234 GLY A O 1
ATOM 1788 N N . ILE A 1 235 ? -10.657 -5.008 7.092 1.00 98.75 235 ILE A N 1
ATOM 1789 C CA . ILE A 1 235 ? -9.214 -4.726 7.038 1.00 98.75 235 ILE A CA 1
ATOM 1790 C C . ILE A 1 235 ? -8.906 -3.406 7.757 1.00 98.75 235 ILE A C 1
ATOM 1792 O O . ILE A 1 235 ? -8.008 -3.366 8.602 1.00 98.75 235 ILE A O 1
ATOM 1796 N N . VAL A 1 236 ? -9.672 -2.345 7.487 1.00 98.69 236 VAL A N 1
ATOM 1797 C CA . VAL A 1 236 ? -9.474 -1.043 8.143 1.00 98.69 236 VAL A CA 1
ATOM 1798 C C . VAL A 1 236 ? -9.748 -1.125 9.642 1.00 98.69 236 VAL A C 1
ATOM 1800 O O . VAL A 1 236 ? -8.953 -0.618 10.428 1.00 98.69 236 VAL A O 1
ATOM 1803 N N . ALA A 1 237 ? -10.797 -1.831 10.067 1.00 98.38 237 ALA A N 1
ATOM 1804 C CA . ALA A 1 237 ? -11.070 -2.071 11.483 1.00 98.38 237 ALA A CA 1
ATOM 1805 C C . ALA A 1 237 ? -9.921 -2.826 12.176 1.00 98.38 237 ALA A C 1
ATOM 1807 O O . ALA A 1 237 ? -9.624 -2.580 13.341 1.00 98.38 237 ALA A O 1
ATOM 1808 N N . THR A 1 238 ? -9.238 -3.729 11.467 1.00 98.25 238 THR A N 1
ATOM 1809 C CA . THR A 1 238 ? -8.040 -4.415 11.982 1.00 98.25 238 THR A CA 1
ATOM 1810 C C . THR A 1 238 ? -6.850 -3.459 12.113 1.00 98.25 238 THR A C 1
ATOM 1812 O O . THR A 1 238 ? -6.145 -3.493 13.120 1.00 98.25 238 THR A O 1
ATOM 1815 N N . SER A 1 239 ? -6.642 -2.578 11.130 1.00 98.44 239 SER A N 1
ATOM 1816 C CA . SER A 1 239 ? -5.619 -1.523 11.187 1.00 98.44 239 SER A CA 1
ATOM 1817 C C . SER A 1 239 ? -5.866 -0.557 12.349 1.00 98.44 239 SER A C 1
ATOM 1819 O O . SER A 1 239 ? -4.969 -0.303 13.150 1.00 98.44 239 SER A O 1
ATOM 1821 N N . HIS A 1 240 ? -7.114 -0.115 12.519 1.00 98.19 240 HIS A N 1
ATOM 1822 C CA . HIS A 1 240 ? -7.554 0.693 13.656 1.00 98.19 240 HIS A CA 1
ATOM 1823 C C . HIS A 1 240 ? -7.302 -0.009 14.993 1.00 98.19 240 HIS A C 1
ATOM 1825 O O . HIS A 1 240 ? -6.748 0.596 15.907 1.00 98.19 240 HIS A O 1
ATOM 1831 N N . ALA A 1 241 ? -7.639 -1.295 15.113 1.00 96.81 241 ALA A N 1
ATOM 1832 C CA . ALA A 1 241 ? -7.403 -2.061 16.334 1.00 96.81 241 ALA A CA 1
ATOM 1833 C C . ALA A 1 241 ? -5.907 -2.233 16.653 1.00 96.81 241 ALA A C 1
ATOM 1835 O O . ALA A 1 241 ? -5.538 -2.404 17.819 1.00 96.81 241 ALA A O 1
ATOM 1836 N N . TYR A 1 242 ? -5.036 -2.243 15.640 1.00 96.75 242 TYR A N 1
ATOM 1837 C CA . TYR A 1 242 ? -3.585 -2.257 15.836 1.00 96.75 242 TYR A CA 1
ATOM 1838 C C . TYR A 1 242 ? -3.090 -0.887 16.316 1.00 96.75 242 TYR A C 1
ATOM 1840 O O . TYR A 1 242 ? -2.411 -0.799 17.338 1.00 96.75 242 TYR A O 1
ATOM 1848 N N . ALA A 1 243 ? -3.513 0.183 15.643 1.00 97.44 243 ALA A N 1
ATOM 1849 C CA . ALA A 1 243 ? -3.140 1.555 15.970 1.00 97.44 243 ALA A CA 1
ATOM 1850 C C . ALA A 1 243 ? -3.699 2.045 17.313 1.00 97.44 243 ALA A C 1
ATOM 1852 O O . ALA A 1 243 ? -3.044 2.822 17.994 1.00 97.44 243 ALA A O 1
ATOM 1853 N N . SER A 1 244 ? -4.868 1.572 17.743 1.00 96.00 244 SER A N 1
ATOM 1854 C CA . SER A 1 244 ? -5.464 1.916 19.044 1.00 96.00 244 SER A CA 1
ATOM 1855 C C . SER A 1 244 ? -4.942 1.063 20.205 1.00 96.00 244 SER A C 1
ATOM 1857 O O . SER A 1 244 ? -5.259 1.342 21.358 1.00 96.00 244 SER A O 1
ATOM 1859 N N . GLY A 1 245 ? -4.146 0.022 19.932 1.00 90.69 245 GLY A N 1
ATOM 1860 C CA . GLY A 1 245 ? -3.620 -0.884 20.959 1.00 90.69 245 GLY A CA 1
ATOM 1861 C C . GLY A 1 245 ? -4.652 -1.859 21.543 1.00 90.69 245 GLY A C 1
ATOM 1862 O O . GLY A 1 245 ? -4.345 -2.582 22.488 1.00 90.69 245 GLY A O 1
ATOM 1863 N N . THR A 1 246 ? -5.867 -1.935 20.987 1.00 83.12 246 THR A N 1
ATOM 1864 C CA . THR A 1 246 ? -6.904 -2.887 21.434 1.00 83.12 246 THR A CA 1
ATOM 1865 C C . THR A 1 246 ? -6.659 -4.313 20.936 1.00 83.12 246 THR A C 1
ATOM 1867 O O . THR A 1 246 ? -7.296 -5.268 21.386 1.00 83.12 246 THR A O 1
ATOM 1870 N N . SER A 1 247 ? -5.719 -4.481 20.009 1.00 69.31 247 SER A N 1
ATOM 1871 C CA . SER A 1 247 ? -5.169 -5.779 19.634 1.00 69.31 247 SER A CA 1
ATOM 1872 C C . SER A 1 247 ? -4.070 -6.144 20.627 1.00 69.31 247 SER A C 1
ATOM 1874 O O . SER A 1 247 ? -2.960 -5.636 20.515 1.00 69.31 247 SER A O 1
ATOM 1876 N N . ALA A 1 248 ? -4.350 -7.022 21.595 1.00 44.50 248 ALA A N 1
ATOM 1877 C CA . ALA A 1 248 ? -3.279 -7.630 22.384 1.00 44.50 248 ALA A CA 1
ATOM 1878 C C . ALA A 1 248 ? -2.291 -8.296 21.411 1.00 44.50 248 ALA A C 1
ATOM 1880 O O . ALA A 1 248 ? -2.675 -9.231 20.699 1.00 44.50 248 ALA A O 1
ATOM 1881 N N . GLN A 1 249 ? -1.064 -7.772 21.327 1.00 38.03 249 GLN A N 1
ATOM 1882 C CA . GLN A 1 249 ? 0.012 -8.448 20.611 1.00 38.03 249 GLN A CA 1
ATOM 1883 C C . GLN A 1 249 ? 0.202 -9.836 21.245 1.00 38.03 249 GLN A C 1
ATOM 1885 O O . GLN A 1 249 ? 0.202 -9.922 22.477 1.00 38.03 249 GLN A O 1
ATOM 1890 N N . PRO A 1 250 ? 0.291 -10.923 20.460 1.00 36.44 250 PRO A N 1
ATOM 1891 C CA . PRO A 1 250 ? 0.888 -12.149 20.972 1.00 36.44 250 PRO A CA 1
ATOM 1892 C C . PRO A 1 250 ? 2.368 -11.930 21.309 1.00 36.44 250 PRO A C 1
ATOM 1894 O O . PRO A 1 250 ? 3.023 -11.126 20.604 1.00 36.44 250 PRO A O 1
#

Sequence (250 aa):
MPTERGQLANLPVFVAQGDGDHVIPRELLDRTWDYLLGASGAPTVAQRQPGGHQLTADTVHELGEWIAHRLAYVDRHGAARAGAAPKAHWRSLEGGELPVRRGPLPQVSWTIPQQQETQQSPADLQERLFDEIRRLPVVEAGASHISVPGARGFTLREGSADPQAFLVPQAAEFAHLHPAYDGSLHLVLPASLAADVSAKGWGRPHMWAGTRLSPGFTLVYGPRDEADLAVVSGIVATSHAYASGTSAQP

Organism: NCBI:txid256318

Radius of gyration: 17.92 Å; chains: 1; bounding box: 46×37×48 Å

pLDDT: mean 93.9, std 8.67, range [36.44, 98.81]

Secondary structure (DSSP, 8-state):
----TTTTTT--EEEEEETT--SS-HHHHHHHHHIIIIIT---EEEEEESSSSS--HHHHHHHHHHHHHHHHHHHHH-PPPPSPPSS---TTSGGGSPPPPPSPPPPB-SSSSP-B-SSPPPHHHHHHHHHHHTTSTTEEEEE-SSS-TT-EEEEESS--S-GGG-SBGGGTEEEEEPPTTT--EEEE--HHHHHHHHHHTSEEE-TTBTTTB-TTEEEEPPPSSHHHHHHHHHHHHHHHHHHTT-S---